Protein AF-X1FAG0-F1 (afdb_monomer)

Nearest PDB structures (foldseek):
  6r2g-assembly1_A  TM=3.791E-01  e=6.106E-02  Human immunodeficiency virus 1
  5vlr-assembly2_B  TM=2.178E-01  e=2.445E-01  Homo sapiens
  7sqc-assembly1_1H  TM=3.474E-01  e=3.080E+00  Chlamydomonas reinhardtii
  5j0l-assembly1_B  TM=4.386E-01  e=9.687E+00  synthetic construct

pLDDT: mean 75.52, std 16.72, range [35.12, 92.88]

Structure (mmCIF, N/CA/C/O backbone):
data_AF-X1FAG0-F1
#
_entry.id   AF-X1FAG0-F1
#
loop_
_atom_site.group_PDB
_atom_site.id
_atom_site.type_symbol
_atom_site.label_atom_id
_atom_site.label_alt_id
_atom_site.label_comp_id
_atom_site.label_asym_id
_atom_site.label_entity_id
_atom_site.label_seq_id
_atom_site.pdbx_PDB_ins_code
_atom_site.Cartn_x
_atom_site.Cartn_y
_atom_site.Cartn_z
_atom_site.occupancy
_atom_site.B_iso_or_equiv
_atom_site.auth_seq_id
_atom_site.auth_comp_id
_atom_site.auth_asym_id
_atom_site.auth_atom_id
_atom_site.pdbx_PDB_model_num
ATOM 1 N N . TYR A 1 1 ? -1.999 5.484 -50.397 1.00 46.47 1 TYR A N 1
ATOM 2 C CA . TYR A 1 1 ? -1.034 5.948 -49.378 1.00 46.47 1 TYR A CA 1
ATOM 3 C C . TYR A 1 1 ? -0.125 4.824 -48.895 1.00 46.47 1 TYR A C 1
ATOM 5 O O . TYR A 1 1 ? 1.061 4.913 -49.169 1.00 46.47 1 TYR A O 1
ATOM 13 N N . LEU A 1 2 ? -0.633 3.741 -48.290 1.00 44.16 2 LEU A N 1
ATOM 14 C CA . LEU A 1 2 ? 0.199 2.579 -47.906 1.00 44.16 2 LEU A CA 1
ATOM 15 C C . LEU A 1 2 ? 0.886 1.889 -49.103 1.00 44.16 2 LEU A C 1
ATOM 17 O O . LEU A 1 2 ? 2.062 1.558 -49.031 1.00 44.16 2 LEU A O 1
ATOM 21 N N . SER A 1 3 ? 0.195 1.792 -50.243 1.00 59.06 3 SER A N 1
ATOM 22 C CA . SER A 1 3 ? 0.740 1.230 -51.491 1.00 59.06 3 SER A CA 1
ATOM 23 C C . SER A 1 3 ? 1.906 2.027 -52.089 1.00 59.06 3 SER A C 1
ATOM 2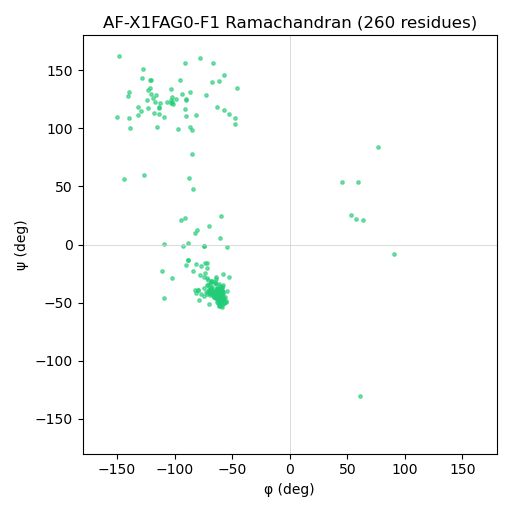5 O O . SER A 1 3 ? 2.740 1.465 -52.793 1.00 59.06 3 SER A O 1
ATOM 27 N N . GLU A 1 4 ? 1.956 3.337 -51.835 1.00 60.62 4 GLU A N 1
ATOM 28 C CA . GLU A 1 4 ? 3.000 4.224 -52.360 1.00 60.62 4 GLU A CA 1
ATOM 29 C C . GLU A 1 4 ? 4.277 4.091 -51.524 1.00 60.62 4 GLU A C 1
ATOM 31 O O . GLU A 1 4 ? 5.374 4.030 -52.072 1.00 60.62 4 GLU A O 1
ATOM 36 N N . LEU A 1 5 ? 4.119 3.962 -50.201 1.00 59.16 5 LEU A N 1
ATOM 37 C CA . LEU A 1 5 ? 5.202 3.681 -49.257 1.00 59.16 5 LEU A CA 1
ATOM 38 C C . LEU A 1 5 ? 5.810 2.295 -49.493 1.00 59.16 5 LEU A C 1
ATOM 40 O O . LEU A 1 5 ? 7.028 2.183 -49.593 1.00 59.16 5 LEU A O 1
ATOM 44 N N . ASP A 1 6 ? 4.985 1.265 -49.692 1.00 59.59 6 ASP A N 1
ATOM 45 C CA . ASP A 1 6 ? 5.475 -0.077 -50.036 1.00 59.59 6 ASP A CA 1
ATOM 46 C C . ASP A 1 6 ? 6.224 -0.090 -51.372 1.00 59.59 6 ASP A C 1
ATOM 48 O O . ASP A 1 6 ? 7.260 -0.745 -51.514 1.00 59.59 6 ASP A O 1
ATOM 52 N N . ARG A 1 7 ? 5.749 0.681 -52.356 1.00 66.00 7 ARG A N 1
ATOM 53 C CA . ARG A 1 7 ? 6.432 0.839 -53.642 1.00 66.00 7 ARG A CA 1
ATOM 54 C C . ARG A 1 7 ? 7.769 1.567 -53.488 1.00 66.00 7 ARG A C 1
ATOM 56 O O . ARG A 1 7 ? 8.742 1.160 -54.118 1.00 66.00 7 ARG A O 1
ATOM 63 N N . GLN A 1 8 ? 7.844 2.598 -52.648 1.00 66.19 8 GLN A N 1
ATOM 64 C CA . GLN A 1 8 ? 9.094 3.309 -52.364 1.00 66.19 8 GLN A CA 1
ATOM 65 C C . GLN A 1 8 ? 10.102 2.424 -51.624 1.00 66.19 8 GLN A C 1
ATOM 67 O O . GLN A 1 8 ? 11.266 2.379 -52.017 1.00 66.19 8 GLN A O 1
ATOM 72 N N . ILE A 1 9 ? 9.658 1.651 -50.630 1.00 66.19 9 ILE A N 1
ATOM 73 C CA . ILE A 1 9 ? 10.501 0.692 -49.901 1.00 66.19 9 ILE A CA 1
ATOM 74 C C . ILE A 1 9 ? 11.021 -0.396 -50.848 1.00 66.19 9 ILE A C 1
ATOM 76 O O . ILE A 1 9 ? 12.201 -0.749 -50.804 1.00 66.19 9 ILE A O 1
ATOM 80 N N . LYS A 1 10 ? 10.171 -0.898 -51.753 1.00 72.75 10 LYS A N 1
ATOM 81 C CA . LYS A 1 10 ? 10.564 -1.905 -52.745 1.00 72.75 10 LYS A CA 1
ATOM 82 C C . LYS A 1 10 ? 11.597 -1.364 -53.738 1.00 72.75 10 LYS A C 1
ATOM 84 O O . LYS A 1 10 ? 12.605 -2.027 -53.961 1.00 72.75 10 LYS A O 1
ATOM 89 N N . LEU A 1 11 ? 11.398 -0.150 -54.256 1.00 70.06 11 LEU A N 1
ATOM 90 C CA . LEU A 1 11 ? 12.354 0.518 -55.149 1.00 70.06 11 LEU A CA 1
ATOM 91 C C . LEU A 1 11 ? 13.693 0.799 -54.456 1.00 70.06 11 LEU A C 1
ATOM 93 O O . LEU A 1 11 ? 14.750 0.637 -55.060 1.00 70.06 11 LEU A O 1
ATOM 97 N N . MET A 1 12 ? 13.665 1.177 -53.177 1.00 65.62 12 MET A N 1
ATOM 98 C CA . MET A 1 12 ? 14.876 1.412 -52.391 1.00 65.62 12 MET A CA 1
ATOM 99 C C . MET A 1 12 ? 15.660 0.111 -52.177 1.00 65.62 12 MET A C 1
ATOM 101 O O . MET A 1 12 ? 16.877 0.085 -52.351 1.00 65.62 12 MET A O 1
ATOM 105 N N . LYS A 1 13 ? 14.960 -0.993 -51.885 1.00 68.94 13 LYS A N 1
ATOM 106 C CA . LYS A 1 13 ? 15.556 -2.328 -51.750 1.00 68.94 13 LYS A CA 1
ATOM 107 C C . LYS A 1 13 ? 16.147 -2.834 -53.070 1.00 68.94 13 LYS A C 1
ATOM 109 O O . LYS A 1 1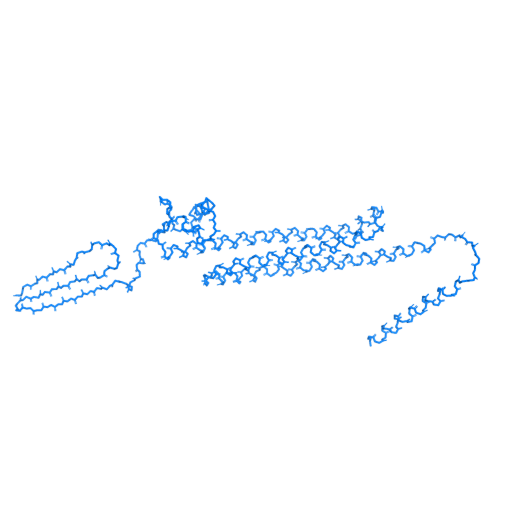3 ? 17.255 -3.362 -53.068 1.00 68.94 13 LYS A O 1
ATOM 114 N N . GLU A 1 14 ? 15.438 -2.659 -54.184 1.00 62.66 14 GLU A N 1
ATOM 115 C CA . GLU A 1 14 ? 15.918 -3.045 -55.519 1.00 62.66 14 GLU A CA 1
ATOM 116 C C . GLU A 1 14 ? 17.155 -2.232 -55.934 1.00 62.66 14 GLU A C 1
ATOM 118 O O . GLU A 1 14 ? 18.117 -2.823 -56.420 1.00 62.66 14 GLU A O 1
ATOM 123 N N . ASN A 1 15 ? 17.199 -0.928 -55.634 1.00 63.78 15 ASN A N 1
ATOM 124 C CA . ASN A 1 15 ? 18.376 -0.087 -55.886 1.00 63.78 15 ASN A CA 1
ATOM 125 C C . ASN A 1 15 ? 19.612 -0.523 -55.081 1.00 63.78 15 ASN A C 1
ATOM 127 O O . ASN A 1 15 ? 20.718 -0.550 -55.621 1.00 63.78 15 ASN A O 1
ATOM 131 N N . ILE A 1 16 ? 19.438 -0.896 -53.809 1.00 61.62 16 ILE A N 1
ATOM 132 C CA . ILE A 1 16 ? 20.536 -1.393 -52.961 1.00 61.62 16 ILE A CA 1
ATOM 133 C C . ILE A 1 16 ? 21.085 -2.714 -53.515 1.00 61.62 16 ILE A C 1
ATOM 135 O O . ILE A 1 16 ? 22.299 -2.894 -53.600 1.00 61.62 16 ILE A O 1
ATOM 139 N N . ILE A 1 17 ? 20.201 -3.619 -53.947 1.00 67.25 17 ILE A N 1
ATOM 140 C CA . ILE A 1 17 ? 20.600 -4.904 -54.535 1.00 67.25 17 ILE A CA 1
ATOM 141 C C . ILE A 1 17 ? 21.333 -4.680 -55.864 1.00 67.25 17 ILE A C 1
ATOM 143 O O . ILE A 1 17 ? 22.410 -5.239 -56.054 1.00 67.25 17 ILE A O 1
ATOM 147 N N . SER A 1 18 ? 20.831 -3.808 -56.748 1.00 58.94 18 SER A N 1
ATOM 148 C CA . SER A 1 18 ? 21.500 -3.519 -58.024 1.00 58.94 18 SER A CA 1
ATOM 149 C C . SER A 1 18 ? 22.871 -2.859 -57.850 1.00 58.94 18 SER A C 1
ATOM 151 O O . SER A 1 18 ? 23.787 -3.144 -58.618 1.00 58.94 18 SER A O 1
ATOM 153 N N . GLN A 1 19 ? 23.040 -2.023 -56.820 1.00 55.16 19 GLN A N 1
ATOM 154 C CA . GLN A 1 19 ? 24.326 -1.395 -56.500 1.00 55.16 19 GLN A CA 1
ATOM 155 C C . GLN A 1 19 ? 25.334 -2.373 -55.877 1.00 55.16 19 GLN A C 1
ATOM 157 O O . GLN A 1 19 ? 26.541 -2.163 -55.996 1.00 55.16 19 GLN A O 1
ATOM 162 N N . HIS A 1 20 ? 24.869 -3.450 -55.237 1.00 51.38 20 HIS A N 1
ATOM 163 C CA . HIS A 1 20 ? 25.735 -4.526 -54.754 1.00 51.38 20 HIS A CA 1
ATOM 164 C C . HIS A 1 20 ? 26.096 -5.539 -55.844 1.00 51.38 20 HIS A C 1
ATOM 166 O O . HIS A 1 20 ? 27.255 -5.932 -55.920 1.00 51.38 20 HIS A O 1
ATOM 172 N N . SER A 1 21 ? 25.173 -5.900 -56.737 1.00 50.03 21 SER A N 1
ATOM 173 C CA . SER A 1 21 ? 25.445 -6.866 -57.815 1.00 50.03 21 SER A CA 1
ATOM 174 C C . SER A 1 21 ? 26.351 -6.330 -58.933 1.00 50.03 21 SER A C 1
ATOM 176 O O . SER A 1 21 ? 26.888 -7.112 -59.707 1.00 50.03 21 SER A O 1
ATOM 178 N N . GLN A 1 22 ? 26.552 -5.011 -59.031 1.00 46.59 22 GLN A N 1
ATOM 179 C CA . GLN A 1 22 ? 27.496 -4.400 -59.981 1.00 46.59 22 GLN A CA 1
ATOM 180 C C . GLN A 1 22 ? 28.934 -4.269 -59.438 1.00 46.59 22 GLN A C 1
ATOM 182 O O . GLN A 1 22 ? 29.798 -3.742 -60.136 1.00 46.59 22 GLN A O 1
ATOM 187 N N . ARG A 1 23 ? 29.218 -4.732 -58.209 1.00 45.34 23 ARG A N 1
ATOM 188 C CA . ARG A 1 23 ? 30.549 -4.624 -57.578 1.00 45.34 23 ARG A CA 1
ATOM 189 C C . ARG A 1 23 ? 31.476 -5.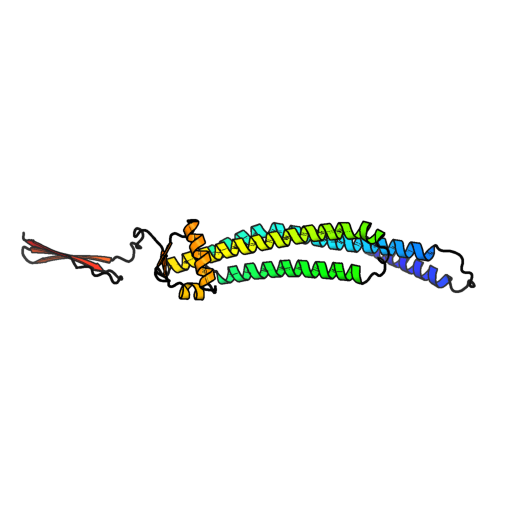828 -57.780 1.00 45.34 23 ARG A C 1
ATOM 191 O O . ARG A 1 23 ? 32.625 -5.744 -57.362 1.00 45.34 23 ARG A O 1
ATOM 198 N N . ASP A 1 24 ? 31.045 -6.882 -58.469 1.00 41.97 24 ASP A N 1
ATOM 199 C CA . ASP A 1 24 ? 31.832 -8.12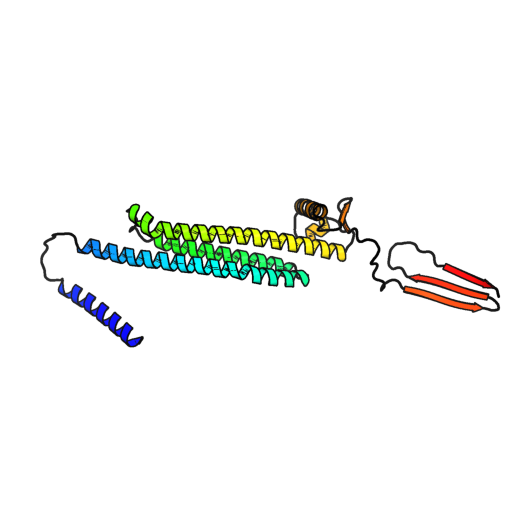1 -58.622 1.00 41.97 24 ASP A CA 1
ATOM 200 C C . ASP A 1 24 ? 32.930 -8.067 -59.708 1.00 41.97 24 ASP A C 1
ATOM 202 O O . ASP A 1 24 ? 33.508 -9.092 -60.068 1.00 41.97 24 ASP A O 1
ATOM 206 N N . SER A 1 25 ? 33.269 -6.888 -60.241 1.00 45.25 25 SER A N 1
ATOM 207 C CA . SER A 1 25 ? 34.300 -6.769 -61.281 1.00 45.25 25 SER A CA 1
ATOM 208 C C . SER A 1 25 ? 35.150 -5.499 -61.184 1.00 45.25 25 SER A C 1
ATOM 210 O O . SER A 1 25 ? 35.224 -4.745 -62.153 1.00 45.25 25 SER A O 1
ATOM 212 N N . ILE A 1 26 ? 35.804 -5.245 -60.042 1.00 41.00 26 ILE A N 1
ATOM 213 C CA . ILE A 1 26 ? 36.927 -4.288 -59.959 1.00 41.00 26 ILE A CA 1
ATOM 214 C C . ILE A 1 26 ? 38.026 -4.865 -59.036 1.00 41.00 26 ILE A C 1
ATOM 216 O O . ILE A 1 26 ? 37.690 -5.328 -57.946 1.00 41.00 26 ILE A O 1
ATOM 220 N N . PRO A 1 27 ? 39.314 -4.876 -59.450 1.00 36.78 27 PRO A N 1
ATOM 221 C CA . PRO A 1 27 ? 40.409 -5.482 -58.690 1.00 36.78 27 PRO A CA 1
ATOM 222 C C . PRO A 1 27 ? 40.702 -4.753 -57.374 1.00 36.78 27 PRO A C 1
ATOM 224 O O . PRO A 1 27 ? 40.447 -3.558 -57.237 1.00 36.78 27 PRO A O 1
ATOM 227 N N . GLU A 1 28 ? 41.300 -5.489 -56.438 1.00 43.75 28 GLU A N 1
ATOM 228 C CA . GLU A 1 28 ? 41.858 -5.009 -55.173 1.00 43.75 28 GLU A CA 1
ATOM 229 C C . GLU A 1 28 ? 42.743 -3.761 -55.343 1.00 43.75 28 GLU A C 1
ATOM 231 O O . GLU A 1 28 ? 43.916 -3.856 -55.694 1.00 43.75 28 GLU A O 1
ATOM 236 N N . THR A 1 29 ? 42.212 -2.595 -54.983 1.00 35.12 29 THR A N 1
ATOM 237 C CA . THR A 1 29 ? 43.003 -1.505 -54.397 1.00 35.12 29 THR A CA 1
ATOM 238 C C . THR A 1 29 ? 42.210 -0.878 -53.258 1.00 35.12 29 THR A C 1
ATOM 240 O O . THR A 1 29 ? 41.287 -0.088 -53.460 1.00 35.12 29 THR A O 1
ATOM 243 N N . LEU A 1 30 ? 42.579 -1.284 -52.043 1.00 47.16 30 LEU A N 1
ATOM 244 C CA . LEU A 1 30 ? 42.372 -0.544 -50.806 1.00 47.16 30 LEU A CA 1
ATOM 245 C C . LEU A 1 30 ? 42.941 0.869 -50.959 1.00 47.16 30 LEU A C 1
ATOM 247 O O . LEU A 1 30 ? 44.155 1.020 -50.974 1.00 47.16 30 LEU A O 1
ATOM 251 N N . GLU A 1 31 ? 42.081 1.884 -50.978 1.00 35.53 31 GLU A N 1
ATOM 252 C CA . GLU A 1 31 ? 42.424 3.226 -50.504 1.00 35.53 31 GLU A CA 1
ATOM 253 C C . GLU A 1 31 ? 41.167 3.929 -49.946 1.00 35.53 31 GLU A C 1
ATOM 255 O O . GLU A 1 31 ? 40.246 4.313 -50.660 1.00 35.53 31 GLU A O 1
ATOM 260 N N . ASN A 1 32 ? 41.179 4.088 -48.618 1.00 35.66 32 ASN A N 1
ATOM 261 C CA . ASN A 1 32 ? 40.664 5.233 -47.857 1.00 35.66 32 ASN A CA 1
ATOM 262 C C . ASN A 1 32 ? 39.136 5.405 -47.646 1.00 35.66 32 ASN A C 1
ATOM 264 O O . ASN A 1 32 ? 38.460 6.241 -48.235 1.00 35.66 32 ASN A O 1
ATOM 268 N N . GLY A 1 33 ? 38.624 4.715 -46.617 1.00 38.19 33 GLY A N 1
ATOM 269 C CA . GLY A 1 33 ? 38.209 5.408 -45.380 1.00 38.19 33 GLY A CA 1
ATOM 270 C C . GLY A 1 33 ? 36.772 5.922 -45.211 1.00 38.19 33 GLY A C 1
ATOM 271 O O . GLY A 1 33 ? 36.432 6.312 -44.100 1.00 38.19 33 GLY A O 1
ATOM 272 N N . ILE A 1 34 ? 35.905 5.913 -46.228 1.00 37.62 34 ILE A N 1
ATOM 273 C CA . ILE A 1 34 ? 34.594 6.603 -46.113 1.00 37.62 34 ILE A CA 1
ATOM 274 C C . ILE A 1 34 ? 33.417 5.644 -45.844 1.00 37.62 34 ILE A C 1
ATOM 276 O O . ILE A 1 34 ? 32.456 6.002 -45.165 1.00 37.62 34 ILE A O 1
ATOM 280 N N . ILE A 1 35 ? 33.493 4.390 -46.296 1.00 39.50 35 ILE A N 1
ATOM 281 C CA . ILE A 1 35 ? 32.348 3.458 -46.231 1.00 39.50 35 ILE A CA 1
ATOM 282 C C . ILE A 1 35 ? 32.093 2.941 -44.797 1.00 39.50 35 ILE A C 1
ATOM 284 O O . ILE A 1 35 ? 30.948 2.681 -44.437 1.00 39.50 35 ILE A O 1
ATOM 288 N N . PHE A 1 36 ? 33.128 2.877 -43.948 1.00 36.81 36 PHE A N 1
ATOM 289 C CA . PHE A 1 36 ? 33.007 2.462 -42.540 1.00 36.81 36 PHE A CA 1
ATOM 290 C C . PHE A 1 36 ? 32.441 3.558 -41.613 1.00 36.81 36 PHE A C 1
ATOM 292 O O . PHE A 1 36 ? 31.820 3.240 -40.603 1.00 36.81 36 PHE A O 1
ATOM 299 N N . GLY A 1 37 ? 32.616 4.843 -41.949 1.00 41.28 37 GLY A N 1
ATOM 300 C CA . GLY A 1 37 ? 32.127 5.963 -41.129 1.00 41.28 37 GLY A CA 1
ATOM 301 C C . GLY A 1 37 ? 30.619 6.198 -41.259 1.00 41.28 37 GLY A C 1
ATOM 302 O O . GLY A 1 37 ? 29.926 6.363 -40.260 1.00 41.28 37 GLY A O 1
ATOM 303 N N . VAL A 1 38 ? 30.092 6.128 -42.486 1.00 45.16 38 VAL A N 1
ATOM 304 C CA . VAL A 1 38 ? 28.674 6.414 -42.782 1.00 45.16 38 VAL A CA 1
ATOM 305 C C . VAL A 1 38 ? 27.736 5.320 -42.252 1.00 45.16 38 VAL A C 1
ATOM 307 O O . VAL A 1 38 ? 26.637 5.617 -41.788 1.00 45.16 38 VAL A O 1
ATOM 310 N N . GLN A 1 39 ? 28.164 4.051 -42.272 1.00 52.25 39 GLN A N 1
ATOM 311 C CA . GLN A 1 39 ? 27.373 2.948 -41.707 1.00 52.25 39 GLN A CA 1
ATOM 312 C C . GLN A 1 39 ? 27.275 3.025 -40.178 1.00 52.25 39 GLN A C 1
ATOM 314 O O . GLN A 1 39 ? 26.202 2.777 -39.631 1.00 52.25 39 GLN A O 1
ATOM 319 N N . ASN A 1 40 ? 28.355 3.425 -39.501 1.00 59.28 40 ASN A N 1
ATOM 320 C CA . ASN A 1 40 ? 28.358 3.608 -38.050 1.00 59.28 40 ASN A CA 1
ATOM 321 C C . ASN A 1 40 ? 27.530 4.825 -37.619 1.00 59.28 40 ASN A C 1
ATOM 323 O O . ASN A 1 40 ? 26.814 4.741 -36.6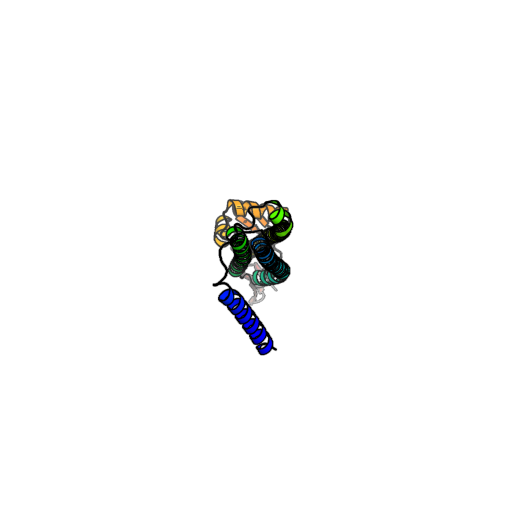27 1.00 59.28 40 ASN A O 1
ATOM 327 N N . GLU A 1 41 ? 27.567 5.929 -38.370 1.00 62.25 41 GLU A N 1
ATOM 328 C CA . GLU A 1 41 ? 26.765 7.121 -38.066 1.00 62.25 41 GLU A CA 1
ATOM 329 C C . GLU A 1 41 ? 25.261 6.870 -38.250 1.00 62.25 41 GLU A C 1
ATOM 331 O O . GLU A 1 41 ? 24.458 7.233 -37.392 1.00 62.25 41 GLU A O 1
ATOM 336 N N . PHE A 1 42 ? 24.864 6.183 -39.325 1.00 63.72 42 PHE A N 1
ATOM 337 C CA . PHE A 1 42 ? 23.463 5.816 -39.542 1.00 63.72 42 PHE A CA 1
ATOM 338 C C . PHE A 1 42 ? 22.960 4.802 -38.503 1.00 63.72 42 PHE A C 1
ATOM 340 O O . PHE A 1 42 ? 21.870 4.969 -37.956 1.00 63.72 42 PHE A O 1
ATOM 347 N N . ALA A 1 43 ? 23.762 3.783 -38.175 1.00 64.31 43 ALA A N 1
ATOM 348 C CA . ALA A 1 43 ? 23.444 2.843 -37.099 1.00 64.31 43 ALA A CA 1
ATOM 349 C C . ALA A 1 43 ? 23.306 3.560 -35.745 1.00 64.31 43 ALA A C 1
ATOM 351 O O . ALA A 1 43 ? 22.366 3.291 -34.999 1.00 64.31 43 ALA A O 1
ATOM 352 N N . PHE A 1 44 ? 24.178 4.533 -35.468 1.00 67.88 44 PHE A N 1
ATOM 353 C CA . PHE A 1 44 ? 24.123 5.358 -34.266 1.00 67.88 44 PHE A CA 1
ATOM 354 C C . PHE A 1 44 ? 22.859 6.226 -34.197 1.00 67.88 44 PHE A C 1
ATOM 356 O O . PHE A 1 44 ? 22.221 6.302 -33.149 1.00 67.88 44 PHE A O 1
ATOM 363 N N . GLN A 1 45 ? 22.448 6.847 -35.305 1.00 70.12 45 GLN A N 1
ATOM 364 C CA . GLN A 1 45 ? 21.209 7.631 -35.361 1.00 70.12 45 GLN A CA 1
ATOM 365 C C . GLN A 1 45 ? 19.965 6.758 -35.151 1.00 70.12 45 GLN A C 1
ATOM 367 O O . GLN A 1 45 ? 19.051 7.155 -34.427 1.00 70.12 45 GLN A O 1
ATOM 372 N N . LEU A 1 46 ? 19.936 5.557 -35.736 1.00 72.00 46 LEU A N 1
ATOM 373 C CA . LEU A 1 46 ? 18.848 4.594 -35.536 1.00 72.00 46 LEU A CA 1
ATOM 374 C C . LEU A 1 46 ? 18.758 4.129 -34.080 1.00 72.00 46 LEU A C 1
ATOM 376 O O . LEU A 1 46 ? 17.672 4.094 -33.503 1.00 72.00 46 LEU A O 1
ATOM 380 N N . LEU A 1 47 ? 19.900 3.816 -33.476 1.00 71.69 47 LEU A N 1
ATOM 381 C CA . LEU A 1 47 ? 20.012 3.458 -32.069 1.00 71.69 47 LEU A CA 1
ATOM 382 C C . LEU A 1 47 ? 19.549 4.589 -31.149 1.00 71.69 47 LEU A C 1
ATOM 384 O O . LEU A 1 47 ? 18.764 4.363 -30.228 1.00 71.69 47 LEU A O 1
ATOM 388 N N . GLN A 1 48 ? 20.028 5.810 -31.395 1.00 74.44 48 GLN A N 1
ATOM 389 C CA . GLN A 1 48 ? 19.641 6.989 -30.631 1.00 74.44 48 GLN A CA 1
ATOM 390 C C . GLN A 1 48 ? 18.127 7.205 -30.711 1.00 74.44 48 GLN A C 1
ATOM 392 O O . GLN A 1 48 ? 17.497 7.424 -29.678 1.00 74.44 48 GLN A O 1
ATOM 397 N N . GLY A 1 49 ? 17.544 7.093 -31.910 1.00 76.62 49 GLY A N 1
ATOM 398 C CA . GLY A 1 49 ? 16.099 7.158 -32.113 1.00 76.62 49 GLY A CA 1
ATOM 399 C C . GLY A 1 49 ? 15.363 6.085 -31.314 1.00 76.62 49 GLY A C 1
ATOM 400 O O . GLY A 1 49 ? 14.443 6.398 -30.568 1.00 76.62 49 GLY A O 1
ATOM 401 N N . HIS A 1 50 ? 15.829 4.838 -31.367 1.00 79.25 50 HIS A N 1
ATOM 402 C CA . HIS A 1 50 ? 15.197 3.732 -30.652 1.00 79.25 50 HIS A CA 1
ATOM 403 C C . HIS A 1 50 ? 15.269 3.886 -29.123 1.00 79.25 50 HIS A C 1
ATOM 405 O O . HIS A 1 50 ? 14.263 3.693 -28.439 1.00 79.25 50 HIS A O 1
ATOM 411 N N . ILE A 1 51 ? 16.423 4.283 -28.573 1.00 78.06 51 ILE A N 1
ATOM 412 C CA . ILE A 1 51 ? 16.586 4.567 -27.137 1.00 78.06 51 ILE A CA 1
ATOM 413 C C . ILE A 1 51 ? 15.692 5.738 -26.720 1.00 78.06 51 ILE A C 1
ATOM 415 O O . ILE A 1 51 ? 15.028 5.676 -25.684 1.00 78.06 51 ILE A O 1
ATOM 419 N N . GLN A 1 52 ? 15.662 6.803 -27.521 1.00 82.81 52 GLN A N 1
ATOM 420 C CA . GLN A 1 52 ? 14.838 7.975 -27.260 1.00 82.81 52 GLN A CA 1
ATOM 421 C C . GLN A 1 52 ? 13.346 7.628 -27.279 1.00 82.81 52 GLN A C 1
ATOM 423 O O . GLN A 1 52 ? 12.624 8.056 -26.376 1.00 82.81 52 GLN A O 1
ATOM 428 N N . ASP A 1 53 ? 12.888 6.845 -28.252 1.00 85.38 53 ASP A N 1
ATOM 429 C CA . ASP A 1 53 ? 11.492 6.427 -28.381 1.00 85.38 53 ASP A CA 1
ATOM 430 C C . ASP A 1 53 ? 11.076 5.532 -27.215 1.00 85.38 53 ASP A C 1
ATOM 432 O O . ASP A 1 53 ? 10.040 5.767 -26.588 1.00 85.38 53 ASP A O 1
ATOM 436 N N . LEU A 1 54 ? 11.918 4.559 -26.859 1.00 84.50 54 LEU A N 1
ATOM 437 C CA . LEU A 1 54 ? 11.687 3.670 -25.727 1.00 84.50 54 LEU A CA 1
ATOM 438 C C . LEU A 1 54 ? 11.583 4.453 -24.411 1.00 84.50 54 LEU A C 1
ATOM 440 O O . LEU A 1 54 ? 10.645 4.261 -23.637 1.00 84.50 54 LEU A O 1
ATOM 444 N N . ILE A 1 55 ? 12.525 5.363 -24.160 1.00 82.62 55 ILE A N 1
ATOM 445 C CA . ILE A 1 55 ? 12.546 6.159 -22.929 1.00 82.62 55 ILE A CA 1
ATOM 446 C C . ILE A 1 55 ? 11.376 7.141 -22.898 1.00 82.62 55 ILE A C 1
ATOM 448 O O . ILE A 1 55 ? 10.747 7.305 -21.853 1.00 82.62 55 ILE A O 1
ATOM 452 N N . SER A 1 56 ? 11.028 7.750 -24.031 1.00 85.81 56 SER A N 1
ATOM 453 C CA . SER A 1 56 ? 9.846 8.611 -24.143 1.00 85.81 56 SER A CA 1
ATOM 454 C C . SER A 1 56 ? 8.566 7.832 -23.843 1.00 85.81 56 SER A C 1
ATOM 456 O O . SER A 1 56 ? 7.755 8.267 -23.024 1.00 85.81 56 SER A O 1
ATOM 458 N N . HIS A 1 57 ? 8.426 6.633 -24.414 1.00 87.56 57 HIS A N 1
ATOM 459 C CA . HIS A 1 57 ? 7.309 5.738 -24.133 1.00 87.56 57 HIS A CA 1
ATOM 460 C C . HIS A 1 57 ? 7.249 5.343 -22.652 1.00 87.56 57 HIS A C 1
ATOM 462 O O . HIS A 1 57 ? 6.178 5.390 -22.041 1.00 87.56 57 HIS A O 1
ATOM 468 N N . GLY A 1 58 ? 8.400 5.014 -22.061 1.00 82.94 58 GLY A N 1
ATOM 469 C CA . GLY A 1 58 ? 8.540 4.726 -20.639 1.00 82.94 58 GLY A CA 1
ATOM 470 C C . GLY A 1 58 ? 8.065 5.893 -19.773 1.00 82.94 58 GLY A C 1
ATOM 471 O O . GLY A 1 58 ? 7.224 5.710 -18.894 1.00 82.94 58 GLY A O 1
ATOM 472 N N . ILE A 1 59 ? 8.533 7.112 -20.052 1.00 84.56 59 ILE A N 1
ATOM 473 C CA . ILE A 1 59 ? 8.149 8.331 -19.322 1.00 84.56 59 ILE A CA 1
ATOM 474 C C . ILE A 1 59 ? 6.644 8.605 -19.444 1.00 84.56 59 ILE A C 1
ATOM 476 O O . ILE A 1 59 ? 5.991 8.942 -18.454 1.00 84.56 59 ILE A O 1
ATOM 480 N N . ASP A 1 60 ? 6.052 8.429 -20.622 1.00 87.06 60 ASP A N 1
ATOM 481 C CA . ASP A 1 60 ? 4.609 8.614 -20.796 1.00 87.06 60 ASP A CA 1
ATOM 482 C C . ASP A 1 60 ? 3.786 7.498 -20.136 1.00 87.06 60 ASP A C 1
ATOM 484 O O . ASP A 1 60 ? 2.662 7.729 -19.680 1.00 87.06 60 ASP A O 1
ATOM 488 N N . GLY A 1 61 ? 4.334 6.286 -20.027 1.00 85.75 61 GLY A N 1
ATOM 489 C CA . GLY A 1 61 ? 3.791 5.231 -19.172 1.00 85.75 61 GLY A CA 1
ATOM 490 C C . GLY A 1 61 ? 3.811 5.628 -17.693 1.00 85.75 61 GLY A C 1
ATOM 491 O O . GLY A 1 61 ? 2.783 5.530 -17.020 1.00 85.75 61 GLY A O 1
ATOM 492 N N . VAL A 1 62 ? 4.930 6.180 -17.207 1.00 87.12 62 VAL A N 1
ATOM 493 C CA . VAL A 1 62 ? 5.063 6.704 -15.835 1.00 87.12 62 VAL A CA 1
ATOM 494 C C . VAL A 1 62 ? 4.024 7.789 -15.551 1.00 87.12 62 VAL A C 1
ATOM 496 O O . VAL A 1 62 ? 3.370 7.735 -14.510 1.00 87.12 62 VAL A O 1
ATOM 499 N N . LYS A 1 63 ? 3.821 8.751 -16.461 1.00 87.06 63 LYS A N 1
ATOM 500 C CA . LYS A 1 63 ? 2.794 9.799 -16.304 1.00 87.06 63 LYS A CA 1
ATOM 501 C C . LYS A 1 63 ? 1.393 9.203 -16.175 1.00 87.06 63 LYS A C 1
ATOM 503 O O . LYS A 1 63 ? 0.693 9.503 -15.214 1.00 87.06 63 LYS A O 1
ATOM 508 N N . ARG A 1 64 ? 1.024 8.280 -17.068 1.00 88.12 64 ARG A N 1
ATOM 509 C CA . ARG A 1 64 ? -0.283 7.600 -17.028 1.00 88.12 64 ARG A CA 1
ATOM 510 C C . ARG A 1 64 ? -0.502 6.830 -15.725 1.00 88.12 64 ARG A C 1
ATOM 512 O O . ARG A 1 64 ? -1.586 6.888 -15.148 1.00 88.12 64 ARG A O 1
ATOM 519 N N . LEU A 1 65 ? 0.516 6.124 -15.235 1.00 89.25 65 LEU A N 1
ATOM 520 C CA . LEU A 1 65 ? 0.463 5.456 -13.931 1.00 89.25 65 LEU A CA 1
ATOM 521 C C . LEU A 1 65 ? 0.327 6.473 -12.791 1.00 89.25 65 LEU A C 1
ATOM 523 O O . LEU A 1 65 ? -0.458 6.264 -11.866 1.00 89.25 65 LEU A O 1
ATOM 527 N N . ASN A 1 66 ? 1.039 7.597 -12.889 1.00 85.81 66 ASN A N 1
ATOM 528 C CA . ASN A 1 66 ? 0.992 8.666 -11.904 1.00 85.81 66 ASN A CA 1
ATOM 529 C C . ASN A 1 66 ? -0.390 9.317 -11.784 1.00 85.81 66 ASN A C 1
ATOM 531 O O . ASN A 1 66 ? -0.811 9.591 -10.655 1.00 85.81 66 ASN A O 1
ATOM 535 N N . ASP A 1 67 ? -1.072 9.541 -12.903 1.00 86.31 67 ASP A N 1
ATOM 536 C CA . ASP A 1 67 ? -2.417 10.128 -12.953 1.00 86.31 67 ASP A CA 1
ATOM 537 C C . ASP A 1 67 ? -3.478 9.145 -12.432 1.00 86.31 67 ASP A C 1
ATOM 539 O O . ASP A 1 67 ? -4.469 9.527 -11.809 1.00 86.31 67 ASP A O 1
ATOM 543 N N . ASN A 1 68 ? -3.239 7.843 -12.603 1.00 88.94 68 ASN A N 1
ATOM 544 C CA . ASN A 1 68 ? -4.157 6.803 -12.149 1.00 88.94 68 ASN A CA 1
ATOM 545 C C . ASN A 1 68 ? -4.174 6.596 -10.626 1.00 88.94 68 ASN A C 1
ATOM 547 O O . ASN A 1 68 ? -5.126 5.992 -10.122 1.00 88.94 68 ASN A O 1
ATOM 551 N N . PHE A 1 69 ? -3.188 7.097 -9.869 1.00 87.38 69 PHE A N 1
ATOM 552 C CA . PHE A 1 69 ? -3.171 6.938 -8.407 1.00 87.38 69 PHE A CA 1
ATOM 553 C C . PHE A 1 69 ? -4.403 7.533 -7.723 1.00 87.38 69 PHE A C 1
ATOM 555 O O . PHE A 1 69 ? -4.903 6.936 -6.768 1.00 87.38 69 PHE A O 1
ATOM 562 N N . ASP A 1 70 ? -4.921 8.663 -8.206 1.00 85.38 70 ASP A N 1
ATOM 563 C CA . ASP A 1 70 ? -6.086 9.307 -7.590 1.00 85.38 70 ASP A CA 1
ATOM 564 C C . ASP A 1 70 ? -7.353 8.475 -7.805 1.00 85.38 70 ASP A C 1
ATOM 566 O O . ASP A 1 70 ? -8.100 8.208 -6.861 1.00 85.38 70 ASP A O 1
ATOM 570 N N . ASN A 1 71 ? -7.539 7.954 -9.020 1.00 88.75 71 ASN A N 1
ATOM 571 C CA . ASN A 1 71 ? -8.633 7.039 -9.344 1.00 88.75 71 ASN A CA 1
ATOM 572 C C . ASN A 1 71 ? -8.548 5.748 -8.509 1.00 88.75 71 ASN A C 1
ATOM 574 O O . ASN A 1 71 ? -9.542 5.287 -7.940 1.00 88.75 71 ASN A O 1
ATOM 578 N N . LEU A 1 72 ? -7.346 5.181 -8.378 1.00 88.88 72 LEU A N 1
ATOM 579 C CA . LEU A 1 72 ? -7.112 4.023 -7.518 1.00 88.88 72 LEU A CA 1
ATOM 580 C C . LEU A 1 72 ? -7.439 4.333 -6.057 1.00 88.88 72 LEU A C 1
ATOM 582 O O . LEU A 1 72 ? -8.121 3.535 -5.417 1.00 88.88 72 LEU A O 1
ATOM 586 N N . ASN A 1 73 ? -7.031 5.495 -5.542 1.00 88.50 73 ASN A N 1
ATOM 587 C CA . ASN A 1 73 ? -7.358 5.914 -4.183 1.00 88.50 73 ASN A CA 1
ATOM 588 C C . ASN A 1 73 ? -8.879 5.972 -3.979 1.00 88.50 73 ASN A C 1
ATOM 590 O O . ASN A 1 73 ? -9.388 5.382 -3.029 1.00 88.50 73 ASN A O 1
ATOM 594 N N . SER A 1 74 ? -9.631 6.587 -4.896 1.00 88.25 74 SER A N 1
ATOM 595 C CA . SER A 1 74 ? -11.099 6.636 -4.821 1.00 88.25 74 SER A CA 1
ATOM 596 C C . SER A 1 74 ? -11.741 5.243 -4.830 1.00 88.25 74 SER A C 1
ATOM 598 O O . SER A 1 74 ? -12.655 4.978 -4.044 1.00 88.25 74 SER A O 1
ATOM 600 N N . LYS A 1 75 ? -11.244 4.322 -5.667 1.00 89.62 75 LYS A N 1
ATOM 601 C CA . LYS A 1 75 ? -11.711 2.925 -5.694 1.00 89.62 75 LYS A CA 1
ATOM 602 C C . LYS A 1 75 ? -11.421 2.203 -4.379 1.00 89.62 75 LYS A C 1
ATOM 604 O O . LYS A 1 75 ? -12.316 1.555 -3.838 1.00 89.62 75 LYS A O 1
ATOM 609 N N . LEU A 1 76 ? -10.210 2.334 -3.836 1.00 90.19 76 LEU A N 1
ATOM 610 C CA . LEU A 1 76 ? -9.849 1.730 -2.550 1.00 90.19 76 LEU A CA 1
ATOM 611 C C . LEU A 1 76 ? -10.730 2.275 -1.424 1.00 90.19 76 LEU A C 1
ATOM 613 O O . LEU A 1 76 ? -11.248 1.501 -0.625 1.00 90.19 76 LEU A O 1
ATOM 617 N N . GLU A 1 77 ? -10.978 3.583 -1.391 1.00 89.06 77 GLU A N 1
ATOM 618 C CA . GLU A 1 77 ? -11.852 4.200 -0.392 1.00 89.06 77 GLU A CA 1
ATOM 619 C C . GLU A 1 77 ? -13.279 3.661 -0.430 1.00 89.06 77 GLU A C 1
ATOM 621 O O . GLU A 1 77 ? -13.875 3.410 0.620 1.00 89.06 77 GLU A O 1
ATOM 626 N N . TYR A 1 78 ? -13.820 3.448 -1.626 1.00 90.25 78 TYR A N 1
ATOM 627 C CA . TYR A 1 78 ? -15.137 2.851 -1.802 1.00 90.25 78 TYR A CA 1
ATOM 628 C C . TYR A 1 78 ? -15.200 1.416 -1.258 1.00 90.25 78 TYR A C 1
ATOM 630 O O . TYR A 1 78 ? -16.112 1.072 -0.504 1.00 90.25 78 TYR A O 1
ATOM 638 N N . VAL A 1 79 ? -14.206 0.588 -1.586 1.00 89.56 79 VAL A N 1
ATOM 639 C CA . VAL A 1 79 ? -14.133 -0.815 -1.142 1.00 89.56 79 VAL A CA 1
ATOM 640 C C . VAL A 1 79 ? -13.895 -0.907 0.374 1.00 89.56 79 VAL A C 1
ATOM 642 O O . VAL A 1 79 ? -14.516 -1.736 1.043 1.00 89.56 79 VAL A O 1
ATOM 645 N N . ILE A 1 80 ? -13.079 -0.010 0.946 1.00 89.69 80 ILE A N 1
ATOM 646 C CA . ILE A 1 80 ? -12.879 0.112 2.401 1.00 89.69 80 ILE A CA 1
ATOM 647 C C . ILE A 1 80 ? -14.204 0.443 3.101 1.00 89.69 80 ILE A C 1
ATOM 649 O O . ILE A 1 80 ? -14.540 -0.201 4.093 1.00 89.69 80 ILE A O 1
ATOM 653 N N . LYS A 1 81 ? -14.990 1.396 2.578 1.00 88.69 81 LYS A N 1
ATOM 654 C CA . LYS A 1 81 ? -16.312 1.746 3.137 1.00 88.69 81 LYS A CA 1
ATOM 655 C C . LYS A 1 81 ? -17.294 0.574 3.097 1.00 88.69 81 LYS A C 1
ATOM 657 O O . LYS A 1 81 ? -18.088 0.417 4.019 1.00 88.69 81 LYS A O 1
ATOM 662 N N . LYS A 1 82 ? -17.209 -0.273 2.067 1.00 89.75 82 LYS A N 1
ATOM 663 C CA . LYS A 1 82 ? -17.985 -1.518 1.958 1.00 89.75 82 LYS A CA 1
ATOM 664 C C . LYS A 1 82 ? -17.496 -2.651 2.863 1.00 89.75 82 LYS A C 1
ATOM 666 O O . LYS A 1 82 ? -18.108 -3.712 2.859 1.00 89.75 82 LYS A O 1
ATOM 671 N N . LYS A 1 83 ? -16.424 -2.443 3.639 1.00 87.62 83 LYS A N 1
ATOM 672 C CA . LYS A 1 83 ? -15.830 -3.442 4.544 1.00 87.62 83 LYS A CA 1
ATOM 673 C C . LYS A 1 83 ? -15.267 -4.672 3.810 1.00 87.62 83 LYS A C 1
ATOM 675 O O . LYS A 1 83 ? -15.036 -5.717 4.408 1.00 87.62 83 LYS A O 1
ATOM 680 N N . GLU A 1 84 ? -14.967 -4.550 2.515 1.00 88.44 84 GLU A N 1
ATOM 681 C CA . GLU A 1 84 ? -14.408 -5.630 1.689 1.00 88.44 84 GLU A CA 1
ATOM 682 C C . GLU A 1 84 ? -12.866 -5.664 1.767 1.00 88.44 84 GLU A C 1
ATOM 684 O O . GLU A 1 84 ? -12.154 -5.570 0.765 1.00 88.44 84 GLU A O 1
ATOM 689 N N . PHE A 1 85 ? -12.325 -5.794 2.980 1.00 89.75 85 PHE A N 1
ATOM 690 C CA . PHE A 1 85 ? -10.899 -5.596 3.280 1.00 89.75 85 PHE A CA 1
ATOM 691 C C . PHE A 1 85 ? -9.937 -6.504 2.493 1.00 89.75 85 PHE A C 1
ATOM 693 O O . PHE A 1 85 ? -8.862 -6.064 2.090 1.00 89.75 85 PHE A O 1
ATOM 700 N N . SER A 1 86 ? -10.335 -7.750 2.218 1.00 87.88 86 SER A N 1
ATOM 701 C CA . SER A 1 86 ? -9.566 -8.683 1.377 1.00 87.88 86 SER A CA 1
ATOM 702 C C . SER A 1 86 ? -9.337 -8.132 -0.035 1.00 87.88 86 SER A C 1
ATOM 704 O O . SER A 1 86 ? -8.227 -8.212 -0.564 1.00 87.88 86 SER A O 1
ATOM 706 N N . LYS A 1 87 ? -10.368 -7.525 -0.635 1.00 87.44 87 LYS A N 1
ATOM 707 C CA . LYS A 1 87 ? -10.273 -6.953 -1.982 1.00 87.44 87 LYS A CA 1
ATOM 708 C C . LYS A 1 87 ? -9.374 -5.721 -1.995 1.00 87.44 87 LYS A C 1
ATOM 710 O O . LYS A 1 87 ? -8.641 -5.533 -2.956 1.00 87.44 87 LYS A O 1
ATOM 715 N N . VAL A 1 88 ? -9.373 -4.927 -0.921 1.00 89.00 88 VAL A N 1
ATOM 716 C CA . VAL A 1 88 ? -8.465 -3.775 -0.768 1.00 89.00 88 VAL A CA 1
ATOM 717 C C . VAL A 1 88 ? -7.006 -4.232 -0.806 1.00 89.00 88 VAL A C 1
ATOM 719 O O . VAL A 1 88 ? -6.241 -3.689 -1.598 1.00 89.00 88 VAL A O 1
ATOM 722 N N . LYS A 1 89 ? -6.632 -5.258 -0.021 1.00 89.06 89 LYS A N 1
ATOM 723 C CA . LYS A 1 89 ? -5.261 -5.808 -0.027 1.00 89.06 89 LYS A CA 1
ATOM 724 C C . LYS A 1 89 ? -4.855 -6.275 -1.428 1.00 89.06 89 LYS A C 1
ATOM 726 O O . LYS A 1 89 ? -3.839 -5.825 -1.944 1.00 89.06 89 LYS A O 1
ATOM 731 N N . LYS A 1 90 ? -5.707 -7.079 -2.076 1.00 91.00 90 LYS A N 1
ATOM 732 C CA . LYS A 1 90 ? -5.468 -7.574 -3.443 1.00 91.00 90 LYS A CA 1
ATOM 733 C C . LYS A 1 90 ? -5.310 -6.450 -4.466 1.00 91.00 90 LYS A C 1
ATOM 735 O O . LYS A 1 90 ? -4.465 -6.540 -5.346 1.00 91.00 90 LYS A O 1
ATOM 740 N N . LEU A 1 91 ? -6.113 -5.389 -4.366 1.00 89.94 91 LEU A N 1
ATOM 741 C CA . LEU A 1 91 ? -6.012 -4.242 -5.269 1.00 89.94 91 LEU A CA 1
ATOM 742 C C . LEU A 1 91 ? -4.705 -3.469 -5.063 1.00 89.94 91 LEU A C 1
ATOM 744 O O . LEU A 1 91 ? -4.094 -3.067 -6.048 1.00 89.94 91 LEU A O 1
ATOM 748 N N . ILE A 1 92 ? -4.267 -3.255 -3.819 1.00 90.19 92 ILE A N 1
ATOM 749 C CA . ILE A 1 92 ? -2.978 -2.601 -3.537 1.00 90.19 92 ILE A CA 1
ATOM 750 C C . ILE A 1 92 ? -1.829 -3.435 -4.118 1.00 90.19 92 ILE A C 1
ATOM 752 O O . ILE A 1 92 ? -0.992 -2.896 -4.840 1.00 90.19 92 ILE A O 1
ATOM 756 N N . GLU A 1 93 ? -1.833 -4.743 -3.858 1.00 90.81 93 GLU A N 1
ATOM 757 C CA . GLU A 1 93 ? -0.809 -5.680 -4.327 1.00 90.81 93 GLU A CA 1
ATOM 758 C C . GLU A 1 93 ? -0.744 -5.732 -5.856 1.00 90.81 93 GLU A C 1
ATOM 760 O O . GLU A 1 93 ? 0.305 -5.463 -6.432 1.00 90.81 93 GLU A O 1
ATOM 765 N N . MET A 1 94 ? -1.881 -5.949 -6.525 1.00 90.44 94 MET A N 1
ATOM 766 C CA . MET A 1 94 ? -1.952 -6.022 -7.986 1.00 90.44 94 MET A CA 1
ATOM 767 C C . MET A 1 94 ? -1.429 -4.747 -8.659 1.00 90.44 94 MET A C 1
ATOM 769 O O . MET A 1 94 ? -0.684 -4.834 -9.632 1.00 90.44 94 MET A O 1
ATOM 773 N N . ASN A 1 95 ? -1.779 -3.563 -8.144 1.00 88.62 95 ASN A N 1
ATOM 774 C CA . ASN A 1 95 ? -1.278 -2.302 -8.700 1.00 88.62 95 ASN A CA 1
ATOM 775 C C . ASN A 1 95 ? 0.225 -2.124 -8.454 1.00 88.62 95 ASN A C 1
ATOM 777 O O . ASN A 1 95 ? 0.939 -1.658 -9.341 1.00 88.62 95 ASN A O 1
ATOM 781 N N . SER A 1 96 ? 0.716 -2.511 -7.273 1.00 90.25 96 SER A N 1
ATOM 782 C CA . SER A 1 96 ? 2.150 -2.484 -6.981 1.00 90.25 96 SER A CA 1
ATOM 783 C C . SER A 1 96 ? 2.921 -3.395 -7.934 1.00 90.25 96 SER A C 1
ATOM 785 O O . SER A 1 96 ? 3.922 -2.967 -8.506 1.00 90.25 96 SER A O 1
ATOM 787 N N . THR A 1 97 ? 2.430 -4.616 -8.163 1.00 92.00 97 THR A N 1
ATOM 788 C CA . THR A 1 97 ? 3.025 -5.561 -9.113 1.00 92.00 97 THR A CA 1
ATOM 789 C C . THR A 1 97 ? 3.008 -5.006 -10.531 1.00 92.00 97 THR A C 1
ATOM 791 O O . THR A 1 97 ? 4.043 -5.012 -11.180 1.00 92.00 97 THR A O 1
ATOM 794 N N . GLN A 1 98 ? 1.884 -4.457 -11.003 1.00 89.12 98 GLN A N 1
ATOM 795 C CA . GLN A 1 98 ? 1.792 -3.870 -12.346 1.00 89.12 98 GLN A CA 1
ATOM 796 C C . GLN A 1 98 ? 2.834 -2.769 -12.577 1.00 89.12 98 GLN A C 1
ATOM 798 O O . GLN A 1 98 ? 3.496 -2.760 -13.613 1.00 89.12 98 GLN A O 1
ATOM 803 N N . ILE A 1 99 ? 3.009 -1.868 -11.607 1.00 90.19 99 ILE A N 1
ATOM 804 C CA . ILE A 1 99 ? 3.997 -0.786 -11.697 1.00 90.19 99 ILE A CA 1
ATOM 805 C C . ILE A 1 99 ? 5.425 -1.346 -11.690 1.00 90.19 99 ILE A C 1
ATOM 807 O O . ILE A 1 99 ? 6.249 -0.922 -12.496 1.00 90.19 99 ILE A O 1
ATOM 811 N N . GLN A 1 100 ? 5.722 -2.313 -10.821 1.00 91.31 100 GLN A N 1
ATOM 812 C CA . GLN A 1 100 ? 7.045 -2.942 -10.760 1.00 91.31 100 GLN A CA 1
ATOM 813 C C . GLN A 1 100 ? 7.376 -3.718 -12.038 1.00 91.31 100 GLN A C 1
ATOM 815 O O . GLN A 1 100 ? 8.477 -3.584 -12.561 1.00 91.31 100 GLN A O 1
ATOM 820 N N . THR A 1 101 ? 6.421 -4.480 -12.577 1.00 92.38 101 THR A N 1
ATOM 821 C CA . THR A 1 101 ? 6.575 -5.196 -13.847 1.00 92.38 101 THR A CA 1
ATOM 822 C C . THR A 1 101 ? 6.793 -4.227 -15.003 1.00 92.38 101 THR A C 1
ATOM 824 O O . THR A 1 101 ? 7.660 -4.472 -15.834 1.00 92.38 101 THR A O 1
ATOM 827 N N . PHE A 1 102 ? 6.062 -3.110 -15.044 1.00 91.56 102 PHE A N 1
ATOM 828 C CA . PHE A 1 102 ? 6.264 -2.072 -16.054 1.00 91.56 102 PHE A CA 1
ATOM 829 C C . PHE A 1 102 ? 7.684 -1.485 -16.007 1.00 91.56 102 PHE A C 1
ATOM 831 O O . PHE A 1 102 ? 8.330 -1.360 -17.048 1.00 91.56 102 PHE A O 1
ATOM 838 N N . ILE A 1 103 ? 8.185 -1.161 -14.809 1.00 88.94 103 ILE A N 1
ATOM 839 C CA . ILE A 1 103 ? 9.550 -0.649 -14.625 1.00 88.94 103 ILE A CA 1
ATOM 840 C C . ILE A 1 103 ? 10.575 -1.689 -15.085 1.00 88.94 103 ILE A C 1
ATOM 842 O O . ILE A 1 103 ? 11.407 -1.374 -15.932 1.00 88.94 103 ILE A O 1
ATOM 846 N N . ALA A 1 104 ? 10.476 -2.922 -14.582 1.00 90.06 104 ALA A N 1
ATOM 847 C CA . ALA A 1 104 ? 11.429 -3.988 -14.881 1.00 90.06 104 ALA A CA 1
ATOM 848 C C . ALA A 1 104 ? 11.468 -4.335 -16.376 1.00 90.06 104 ALA A C 1
ATOM 850 O O . ALA A 1 104 ? 12.538 -4.551 -16.938 1.00 90.06 104 ALA A O 1
ATOM 851 N N . GLU A 1 105 ? 10.312 -4.359 -17.042 1.00 89.06 105 GLU A N 1
ATOM 852 C CA . GLU A 1 105 ? 10.252 -4.619 -18.478 1.00 89.06 105 GLU A CA 1
ATOM 853 C C . GLU A 1 105 ? 10.879 -3.478 -19.285 1.00 89.06 105 GLU A C 1
ATOM 855 O O . GLU A 1 105 ? 11.623 -3.735 -20.230 1.00 89.06 105 GLU A O 1
ATOM 860 N N . THR A 1 106 ? 10.644 -2.226 -18.885 1.00 86.38 106 THR A N 1
ATOM 861 C CA . THR A 1 106 ? 11.268 -1.068 -19.539 1.00 86.38 106 THR A CA 1
ATOM 862 C C . THR A 1 106 ? 12.787 -1.085 -19.350 1.00 86.38 106 THR A C 1
ATOM 864 O O . THR A 1 106 ? 13.525 -0.878 -20.309 1.00 86.38 106 THR A O 1
ATOM 867 N N . GLU A 1 107 ? 13.275 -1.400 -18.147 1.00 87.00 107 GLU A N 1
ATOM 868 C CA . GLU A 1 107 ? 14.711 -1.542 -17.866 1.00 87.00 107 GLU A CA 1
ATOM 869 C C . GLU A 1 107 ? 15.347 -2.667 -18.684 1.00 87.00 107 GLU A C 1
ATOM 871 O O . GLU A 1 107 ? 16.374 -2.452 -19.321 1.00 87.00 107 GLU A O 1
ATOM 876 N N . ARG A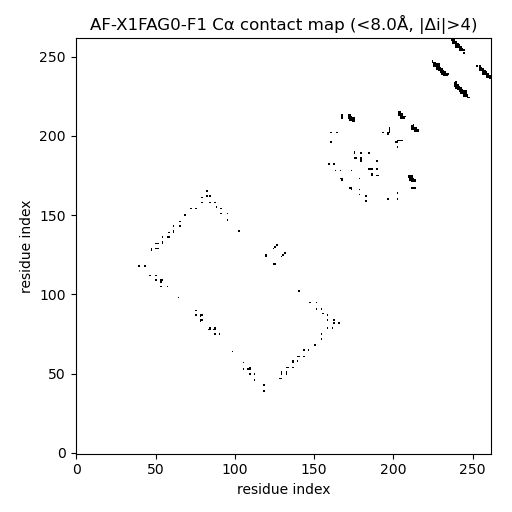 1 108 ? 14.693 -3.830 -18.767 1.00 89.12 108 ARG A N 1
ATOM 877 C CA . ARG A 1 108 ? 15.159 -4.956 -19.585 1.00 89.12 108 ARG A CA 1
ATOM 878 C C . ARG A 1 108 ? 15.266 -4.591 -21.066 1.00 89.12 108 ARG A C 1
ATOM 880 O O . ARG A 1 108 ? 16.188 -5.040 -21.745 1.00 89.12 108 ARG A O 1
ATOM 887 N N . GLN A 1 109 ? 14.334 -3.789 -21.581 1.00 84.19 109 GLN A N 1
ATOM 888 C CA . GLN A 1 109 ? 14.382 -3.307 -22.963 1.00 84.19 109 GLN A CA 1
ATOM 889 C C . GLN A 1 109 ? 15.521 -2.299 -23.171 1.00 84.19 109 GLN A C 1
ATOM 891 O O . GLN A 1 109 ? 16.248 -2.418 -24.157 1.00 84.19 109 GLN A O 1
ATOM 896 N N . ILE A 1 110 ? 15.740 -1.377 -22.224 1.00 83.00 110 ILE A N 1
ATOM 897 C CA . ILE A 1 110 ? 16.880 -0.445 -22.235 1.00 83.00 110 ILE A CA 1
ATOM 898 C C . ILE A 1 110 ? 18.206 -1.221 -22.244 1.00 83.00 110 ILE A C 1
ATOM 900 O O . ILE A 1 110 ? 19.051 -1.004 -23.112 1.00 83.00 110 ILE A O 1
ATOM 904 N N . GLU A 1 111 ? 18.381 -2.154 -21.308 1.00 80.50 111 GLU A N 1
ATOM 905 C CA . GLU A 1 111 ? 19.582 -2.985 -21.190 1.00 80.50 111 GLU A CA 1
ATOM 906 C C . GLU A 1 111 ? 19.793 -3.857 -22.426 1.00 80.50 111 GLU A C 1
ATOM 908 O O . GLU A 1 111 ? 20.917 -4.003 -22.898 1.00 80.50 111 GLU A O 1
ATOM 913 N N . GLY A 1 112 ? 18.716 -4.400 -22.994 1.00 79.44 112 GLY A N 1
ATOM 914 C CA . GLY A 1 112 ? 18.768 -5.197 -24.212 1.00 79.44 112 GLY A CA 1
ATOM 915 C C . GLY A 1 112 ? 19.236 -4.413 -25.438 1.00 79.44 112 GLY A C 1
ATOM 916 O O . GLY A 1 112 ? 19.841 -5.012 -26.324 1.00 79.44 112 GLY A O 1
ATOM 917 N N . ILE A 1 113 ? 18.978 -3.105 -25.501 1.00 73.81 113 ILE A N 1
ATOM 918 C CA . ILE A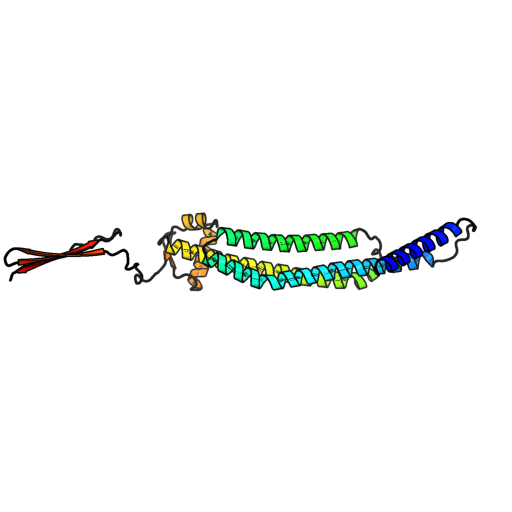 1 113 ? 19.472 -2.232 -26.574 1.00 73.81 113 ILE A CA 1
ATOM 919 C C . ILE A 1 113 ? 20.940 -1.870 -26.320 1.00 73.81 113 ILE A C 1
ATOM 921 O O . ILE A 1 113 ? 21.777 -2.055 -27.198 1.00 73.81 113 ILE A O 1
ATOM 925 N N . ILE A 1 114 ? 21.278 -1.449 -25.098 1.00 71.25 114 ILE A N 1
ATOM 926 C CA . ILE A 1 114 ? 22.648 -1.047 -24.736 1.00 71.25 114 ILE A CA 1
ATOM 927 C C . ILE A 1 114 ? 23.624 -2.232 -24.815 1.00 71.25 114 ILE A C 1
ATOM 929 O O . ILE A 1 114 ? 24.733 -2.091 -25.319 1.00 71.25 114 ILE A O 1
ATOM 933 N N . GLY A 1 115 ? 23.221 -3.414 -24.343 1.00 64.06 115 GLY A N 1
ATOM 934 C CA . GLY A 1 115 ? 24.081 -4.597 -24.262 1.00 64.06 115 GLY A CA 1
ATOM 935 C C . GLY A 1 115 ? 24.315 -5.317 -25.593 1.00 64.06 115 GLY A C 1
ATOM 936 O O . GLY A 1 115 ? 25.270 -6.083 -25.710 1.00 64.06 115 GLY A O 1
ATOM 937 N N . LYS A 1 116 ? 23.471 -5.090 -26.606 1.00 61.31 116 LYS A N 1
ATOM 938 C CA . LYS A 1 116 ? 23.651 -5.678 -27.945 1.00 61.31 116 LYS A CA 1
ATOM 939 C C . LYS A 1 116 ? 24.653 -4.916 -28.802 1.00 61.31 116 LYS A C 1
ATOM 941 O O . LYS A 1 116 ? 25.132 -5.461 -29.795 1.00 61.31 116 LYS A O 1
ATOM 946 N N . GLU A 1 117 ? 24.986 -3.688 -28.431 1.00 56.78 117 GLU A N 1
ATOM 947 C CA . GLU A 1 117 ? 25.698 -2.783 -29.313 1.00 56.78 117 GLU A CA 1
ATOM 948 C C . GLU A 1 117 ? 27.083 -2.453 -28.764 1.00 56.78 117 GLU A C 1
ATOM 950 O O . GLU A 1 117 ? 27.268 -1.564 -27.938 1.00 56.78 117 GLU A O 1
ATOM 955 N N . LYS A 1 118 ? 28.099 -3.123 -29.322 1.00 53.28 118 LYS A N 1
ATOM 956 C CA . LYS A 1 118 ? 29.526 -2.758 -29.184 1.00 53.28 118 LYS A CA 1
ATOM 957 C C . LYS A 1 118 ? 29.860 -1.351 -29.729 1.00 53.28 118 LYS A C 1
ATOM 959 O O . LYS A 1 118 ? 31.016 -0.961 -29.785 1.00 53.28 118 LYS A O 1
ATOM 964 N N . ILE A 1 119 ? 28.851 -0.590 -30.152 1.00 55.56 119 ILE A N 1
ATOM 965 C CA . ILE A 1 119 ? 28.951 0.731 -30.781 1.00 55.56 119 ILE A CA 1
ATOM 966 C C . ILE A 1 119 ? 29.357 1.806 -29.751 1.00 55.56 119 ILE A C 1
ATOM 968 O O . ILE A 1 119 ? 29.901 2.843 -30.115 1.00 55.56 119 ILE A O 1
ATOM 972 N N . PHE A 1 120 ? 29.164 1.545 -28.453 1.00 56.69 120 PHE A N 1
ATOM 973 C CA . PHE A 1 120 ? 29.515 2.463 -27.361 1.00 56.69 120 PHE A CA 1
ATOM 974 C C . PHE A 1 120 ? 30.891 2.223 -26.724 1.00 56.69 120 PHE A C 1
ATOM 976 O O . PHE A 1 120 ? 31.119 2.663 -25.598 1.00 56.69 120 PHE A O 1
ATOM 983 N N . GLU A 1 121 ? 31.821 1.552 -27.407 1.00 55.47 121 GLU A N 1
ATOM 984 C CA . GLU A 1 121 ? 33.212 1.462 -26.926 1.00 55.47 121 GLU A CA 1
ATOM 985 C C . GLU A 1 121 ? 33.841 2.863 -26.740 1.00 55.47 121 GLU A C 1
ATOM 987 O O . GLU A 1 121 ? 34.681 3.055 -25.859 1.00 55.47 121 GLU A O 1
ATOM 992 N N . ASP A 1 122 ? 33.347 3.871 -27.474 1.00 57.28 122 ASP A N 1
ATOM 993 C CA . ASP A 1 122 ? 33.681 5.282 -27.277 1.00 57.28 122 ASP A CA 1
ATOM 994 C C . ASP A 1 122 ? 32.778 5.961 -26.223 1.00 57.28 122 ASP A C 1
ATOM 996 O O . ASP A 1 122 ? 31.648 6.394 -26.484 1.00 57.28 122 ASP A O 1
ATOM 1000 N N . ASN A 1 123 ? 33.314 6.115 -25.007 1.00 60.12 123 ASN A N 1
ATOM 1001 C CA . ASN A 1 123 ? 32.624 6.692 -23.842 1.00 60.12 123 ASN A CA 1
ATOM 1002 C C . ASN A 1 123 ? 31.986 8.076 -24.094 1.00 60.12 123 ASN A C 1
ATOM 1004 O O . ASN A 1 123 ? 31.005 8.433 -23.439 1.00 60.12 123 ASN A O 1
ATOM 1008 N N . ASN A 1 124 ? 32.520 8.887 -25.013 1.00 64.56 124 ASN A N 1
ATOM 1009 C CA . ASN A 1 124 ? 32.015 10.244 -25.256 1.00 64.56 124 ASN A CA 1
ATOM 1010 C C . ASN A 1 124 ? 30.637 10.265 -25.933 1.00 64.56 124 ASN A C 1
ATOM 1012 O O . ASN A 1 124 ? 29.777 11.051 -25.534 1.00 64.56 124 ASN A O 1
ATOM 1016 N N . LEU A 1 125 ? 30.389 9.387 -26.908 1.00 64.81 125 LEU A N 1
ATOM 1017 C CA . LEU A 1 125 ? 29.117 9.348 -27.640 1.00 64.81 125 LEU A CA 1
ATOM 1018 C C . LEU A 1 125 ? 27.975 8.825 -26.762 1.00 64.81 125 LEU A C 1
ATOM 1020 O O . LEU A 1 125 ? 26.886 9.402 -26.744 1.00 64.81 125 LEU A O 1
ATOM 1024 N N . PHE A 1 126 ? 28.244 7.802 -25.948 1.00 67.94 126 PHE A N 1
ATOM 1025 C CA . PHE A 1 126 ? 27.292 7.303 -24.954 1.00 67.94 126 PHE A CA 1
ATOM 1026 C C . PHE A 1 126 ? 26.895 8.392 -23.942 1.00 67.94 126 PHE A C 1
ATOM 1028 O O . PHE A 1 126 ? 25.710 8.603 -23.659 1.00 67.94 126 PHE A O 1
ATOM 1035 N N . ASN A 1 127 ? 27.887 9.122 -23.422 1.00 70.12 127 ASN A N 1
ATOM 1036 C CA . ASN A 1 127 ? 27.670 10.190 -22.447 1.00 70.12 127 ASN A CA 1
ATOM 1037 C C . ASN A 1 127 ? 26.873 11.374 -23.015 1.00 70.12 127 ASN A C 1
ATOM 1039 O O . ASN A 1 127 ? 26.119 11.996 -22.267 1.00 70.12 127 ASN A O 1
ATOM 1043 N N . LEU A 1 128 ? 27.018 11.683 -24.305 1.00 70.44 128 LEU A N 1
ATOM 1044 C CA . LEU A 1 128 ? 26.316 12.795 -24.951 1.00 70.44 128 LEU A CA 1
ATOM 1045 C C . LEU A 1 128 ? 24.882 12.439 -25.358 1.00 70.44 128 LEU A C 1
ATOM 1047 O O . LEU A 1 128 ? 23.981 13.252 -25.162 1.00 70.44 128 LEU A O 1
ATOM 1051 N N . TYR A 1 129 ? 24.657 11.238 -25.895 1.00 69.12 129 TYR A N 1
ATOM 1052 C CA . TYR A 1 129 ? 23.402 10.922 -26.586 1.00 69.12 129 TYR A CA 1
ATOM 1053 C C . TYR A 1 129 ? 22.501 9.926 -25.866 1.00 69.12 129 TYR A C 1
ATOM 1055 O O . TYR A 1 129 ? 21.299 9.951 -26.098 1.00 69.12 129 TYR A O 1
ATOM 1063 N N . VAL A 1 130 ? 23.030 9.083 -24.977 1.00 72.81 130 VAL A N 1
ATOM 1064 C CA . VAL A 1 130 ? 22.240 8.054 -24.272 1.00 72.81 130 VAL A CA 1
ATOM 1065 C C . VAL A 1 130 ? 22.069 8.397 -22.800 1.00 72.81 130 VAL A C 1
ATOM 1067 O O . VAL A 1 130 ? 20.955 8.371 -22.270 1.00 72.81 130 VAL A O 1
ATOM 1070 N N . ARG A 1 131 ? 23.158 8.795 -22.136 1.00 78.88 131 ARG A N 1
ATOM 1071 C CA . ARG A 1 131 ? 23.164 9.109 -20.702 1.00 78.88 131 ARG A CA 1
ATOM 1072 C C . ARG A 1 131 ? 22.124 10.157 -20.280 1.00 78.88 131 ARG A C 1
ATOM 1074 O O . ARG A 1 131 ? 21.494 9.939 -19.246 1.00 78.88 131 ARG A O 1
ATOM 1081 N N . PRO A 1 132 ? 21.863 11.247 -21.032 1.00 83.00 132 PRO A N 1
ATOM 1082 C CA . PRO A 1 132 ? 20.827 12.204 -20.645 1.00 83.00 132 PRO A CA 1
ATOM 1083 C C . PRO A 1 132 ? 19.425 11.586 -20.601 1.00 83.00 132 PRO A C 1
ATOM 1085 O O . PRO A 1 132 ? 18.644 11.905 -19.705 1.00 83.00 132 PRO A O 1
ATOM 1088 N N . TYR A 1 133 ? 19.102 10.685 -21.533 1.00 79.94 133 TYR A N 1
ATOM 1089 C CA . TYR A 1 133 ? 17.809 10.001 -21.547 1.00 79.94 133 TYR A CA 1
ATOM 1090 C C . TYR A 1 133 ? 17.717 8.960 -20.431 1.00 79.94 133 TYR A C 1
ATOM 1092 O O . TYR A 1 133 ? 16.696 8.900 -19.749 1.00 79.94 133 TYR A O 1
ATOM 1100 N N . LEU A 1 134 ? 18.792 8.207 -20.175 1.00 83.19 134 LEU A N 1
ATOM 1101 C CA . LEU A 1 134 ? 18.851 7.276 -19.044 1.00 83.19 134 LEU A CA 1
ATOM 1102 C C . LEU A 1 134 ? 18.670 7.984 -17.702 1.00 83.19 134 LEU A C 1
ATOM 1104 O O . LEU A 1 134 ? 17.934 7.497 -16.848 1.00 83.19 134 LEU A O 1
ATOM 1108 N N . ASN A 1 135 ? 19.293 9.149 -17.525 1.00 85.69 135 ASN A N 1
ATOM 1109 C CA . ASN A 1 135 ? 19.116 9.952 -16.318 1.00 85.69 135 ASN A CA 1
ATOM 1110 C C . ASN A 1 135 ? 17.654 10.395 -16.165 1.00 85.69 135 ASN A C 1
ATOM 1112 O O . ASN A 1 135 ? 17.066 10.168 -15.114 1.00 85.69 135 ASN A O 1
ATOM 1116 N N . LYS A 1 136 ? 17.022 10.913 -17.230 1.00 86.38 136 LYS A N 1
ATOM 1117 C CA . LYS A 1 136 ? 15.593 11.284 -17.205 1.00 86.38 136 LYS A CA 1
ATOM 1118 C C . LYS A 1 136 ? 14.677 10.104 -16.876 1.00 86.38 136 LYS A C 1
ATOM 1120 O O . LYS A 1 136 ? 13.695 10.273 -16.149 1.00 86.38 136 LYS A O 1
ATOM 1125 N N . TRP A 1 137 ? 14.976 8.923 -17.417 1.00 87.38 137 TRP A N 1
ATOM 1126 C CA . TRP A 1 137 ? 14.264 7.694 -17.078 1.00 87.38 137 TRP A CA 1
ATOM 1127 C C . TRP A 1 137 ? 14.435 7.353 -15.598 1.00 87.38 137 TRP A C 1
ATOM 1129 O O . TRP A 1 137 ? 13.438 7.148 -14.911 1.00 87.38 137 TRP A O 1
ATOM 1139 N N . ASN A 1 138 ? 15.670 7.350 -15.094 1.00 87.69 138 ASN A N 1
ATOM 1140 C CA . ASN A 1 138 ? 15.965 7.054 -13.695 1.00 87.69 138 ASN A CA 1
ATOM 1141 C C . ASN A 1 138 ? 15.269 8.032 -12.743 1.00 87.69 138 ASN A C 1
ATOM 1143 O O . ASN A 1 138 ? 14.633 7.583 -11.794 1.00 87.69 138 ASN A O 1
ATOM 1147 N N . ASP A 1 139 ? 15.292 9.331 -13.038 1.00 88.75 139 ASP A N 1
ATOM 1148 C CA . ASP A 1 139 ? 14.581 10.344 -12.254 1.00 88.75 139 ASP A CA 1
ATOM 1149 C C . ASP A 1 139 ? 13.067 10.071 -12.241 1.00 88.75 139 ASP A C 1
ATOM 1151 O O . ASP A 1 139 ? 12.422 10.072 -11.191 1.00 88.75 139 ASP A O 1
ATOM 1155 N N . SER A 1 140 ? 12.487 9.770 -13.408 1.00 87.81 140 SER A N 1
ATOM 1156 C CA . SER A 1 140 ? 11.054 9.469 -13.541 1.00 87.81 140 SER A CA 1
ATOM 1157 C C . SER A 1 140 ? 10.659 8.185 -12.803 1.00 87.81 140 SER A C 1
ATOM 1159 O O . SER A 1 140 ? 9.623 8.136 -12.134 1.00 87.81 140 SER A O 1
ATOM 1161 N N . LYS A 1 141 ? 11.499 7.153 -12.896 1.00 90.56 141 LYS A N 1
ATOM 1162 C CA . LYS A 1 141 ? 11.352 5.867 -12.211 1.00 90.56 141 LYS A CA 1
ATOM 1163 C C . LYS A 1 141 ? 11.405 6.043 -10.696 1.00 90.56 141 LYS A C 1
ATOM 1165 O O . LYS A 1 141 ? 10.508 5.569 -10.003 1.00 90.56 141 LYS A O 1
ATOM 1170 N N . GLU A 1 142 ? 12.404 6.756 -10.182 1.00 90.69 142 GLU A N 1
ATOM 1171 C CA . GLU A 1 142 ? 12.550 7.034 -8.750 1.00 90.69 142 GLU A CA 1
ATOM 1172 C C . GLU A 1 142 ? 11.347 7.804 -8.198 1.00 90.69 142 GLU A C 1
ATOM 1174 O O . GLU A 1 142 ? 10.815 7.469 -7.135 1.00 90.69 142 GLU A O 1
ATOM 1179 N N . LEU A 1 143 ? 10.841 8.794 -8.938 1.00 89.81 143 LEU A N 1
ATOM 1180 C CA . LEU A 1 143 ? 9.618 9.506 -8.564 1.00 89.81 143 LEU A CA 1
ATOM 1181 C C . LEU A 1 143 ? 8.409 8.564 -8.482 1.00 89.81 143 LEU A C 1
ATOM 1183 O O . LEU A 1 143 ? 7.646 8.632 -7.513 1.00 89.81 143 LEU A O 1
ATOM 1187 N N . LEU A 1 144 ? 8.243 7.666 -9.457 1.00 90.19 144 LEU A N 1
ATOM 1188 C CA . LEU A 1 144 ? 7.154 6.689 -9.470 1.00 90.19 144 LEU A CA 1
ATOM 1189 C C . LEU A 1 144 ? 7.257 5.700 -8.302 1.00 90.19 144 LEU A C 1
ATOM 1191 O O . LEU A 1 144 ? 6.262 5.459 -7.617 1.00 90.19 144 LEU A O 1
ATOM 1195 N N . ILE A 1 145 ? 8.452 5.171 -8.030 1.00 90.81 145 ILE A N 1
ATOM 1196 C CA . ILE A 1 145 ? 8.709 4.253 -6.911 1.00 90.81 145 ILE A CA 1
ATOM 1197 C C . ILE A 1 145 ? 8.402 4.937 -5.577 1.00 90.81 145 ILE A C 1
ATOM 1199 O O . ILE A 1 145 ? 7.717 4.364 -4.724 1.00 90.81 145 ILE A O 1
ATOM 1203 N N . ASN A 1 146 ? 8.855 6.178 -5.395 1.00 91.31 146 ASN A N 1
ATOM 1204 C CA . ASN A 1 146 ? 8.589 6.939 -4.180 1.00 91.31 146 ASN A CA 1
ATOM 1205 C C . ASN A 1 146 ? 7.092 7.221 -4.005 1.00 91.31 146 ASN A C 1
ATOM 1207 O O . ASN A 1 146 ? 6.550 7.015 -2.914 1.00 91.31 146 ASN A O 1
ATOM 1211 N N . LYS A 1 147 ? 6.394 7.615 -5.078 1.00 90.25 147 LYS A N 1
ATOM 1212 C CA . LYS A 1 147 ? 4.941 7.829 -5.045 1.00 90.25 147 LYS A CA 1
ATOM 1213 C C . LYS A 1 147 ? 4.194 6.535 -4.722 1.00 90.25 147 LYS A C 1
ATOM 1215 O O . LYS A 1 147 ? 3.315 6.556 -3.861 1.00 90.25 147 LYS A O 1
ATOM 1220 N N . LEU A 1 148 ? 4.584 5.408 -5.323 1.00 91.62 148 LEU A N 1
ATOM 1221 C CA . LEU A 1 148 ? 4.026 4.087 -5.029 1.00 91.62 148 LEU A CA 1
ATOM 1222 C C . LEU A 1 148 ? 4.229 3.709 -3.557 1.00 91.62 148 LEU A C 1
ATOM 1224 O O . LEU A 1 148 ? 3.274 3.319 -2.888 1.00 91.62 148 LEU A O 1
ATOM 1228 N N . ARG A 1 149 ? 5.441 3.882 -3.018 1.00 92.00 149 ARG A N 1
ATOM 1229 C CA . ARG A 1 149 ? 5.751 3.588 -1.610 1.00 92.00 149 ARG A CA 1
ATOM 1230 C C . ARG A 1 149 ? 4.873 4.401 -0.657 1.00 92.00 149 ARG A C 1
ATOM 1232 O O . ARG A 1 149 ? 4.318 3.853 0.296 1.00 92.00 149 ARG A O 1
ATOM 1239 N N . ILE A 1 150 ? 4.723 5.701 -0.919 1.00 92.12 150 ILE A N 1
ATOM 1240 C CA . ILE A 1 150 ? 3.856 6.588 -0.131 1.00 92.12 150 ILE A CA 1
ATOM 1241 C C . ILE A 1 150 ? 2.390 6.154 -0.255 1.00 92.12 150 ILE A C 1
ATOM 1243 O O . ILE A 1 150 ? 1.679 6.089 0.752 1.00 92.12 150 ILE A O 1
ATOM 1247 N N . PHE A 1 151 ? 1.941 5.832 -1.469 1.00 90.94 151 PHE A N 1
ATOM 1248 C CA . PHE A 1 151 ? 0.579 5.390 -1.750 1.00 90.94 151 PHE A CA 1
ATOM 1249 C C . PHE A 1 151 ? 0.223 4.097 -1.008 1.00 90.94 151 PHE A C 1
ATOM 1251 O O . PHE A 1 151 ? -0.808 4.056 -0.333 1.00 90.94 151 PHE A O 1
ATOM 1258 N N . VAL A 1 152 ? 1.075 3.071 -1.088 1.00 91.88 152 VAL A N 1
ATOM 1259 C CA . VAL A 1 152 ? 0.883 1.782 -0.404 1.00 91.88 152 VAL A CA 1
ATOM 1260 C C . VAL A 1 152 ? 0.789 2.009 1.100 1.00 91.88 152 VAL A C 1
ATOM 1262 O O . VAL A 1 152 ? -0.228 1.673 1.703 1.00 91.88 152 VAL A O 1
ATOM 1265 N N . LYS A 1 153 ? 1.775 2.695 1.692 1.00 91.62 153 LYS A N 1
ATOM 1266 C CA . LYS A 1 153 ? 1.809 2.963 3.136 1.00 91.62 153 LYS A CA 1
ATOM 1267 C C . LYS A 1 153 ? 0.556 3.695 3.624 1.00 91.62 153 LYS A C 1
ATOM 1269 O O . LYS A 1 153 ? -0.037 3.315 4.631 1.00 91.62 153 LYS A O 1
ATOM 1274 N N . LYS A 1 154 ? 0.129 4.738 2.904 1.00 91.62 154 LYS A N 1
ATOM 1275 C CA . LYS A 1 154 ? -1.064 5.524 3.251 1.00 91.62 154 LYS A CA 1
ATOM 1276 C C . LYS A 1 154 ? -2.336 4.672 3.213 1.00 91.62 154 LYS A C 1
ATOM 1278 O O . LYS A 1 154 ? -3.178 4.795 4.105 1.00 91.62 154 LYS A O 1
ATOM 1283 N N . ASN A 1 155 ? -2.491 3.839 2.186 1.00 90.94 155 ASN A N 1
ATOM 1284 C CA . ASN A 1 155 ? -3.680 3.009 2.014 1.00 90.94 155 ASN A CA 1
ATOM 1285 C C . ASN A 1 155 ? -3.711 1.823 2.977 1.00 90.94 155 ASN A C 1
ATOM 1287 O O . ASN A 1 155 ? -4.772 1.523 3.518 1.00 90.94 155 ASN A O 1
ATOM 1291 N N . GLU A 1 156 ? -2.566 1.206 3.259 1.00 90.88 156 GLU A N 1
ATOM 1292 C CA . GLU A 1 156 ? -2.440 0.188 4.301 1.00 90.88 156 GLU A CA 1
ATOM 1293 C C . GLU A 1 156 ? -2.808 0.746 5.675 1.00 90.88 156 GLU A C 1
ATOM 1295 O O . GLU A 1 156 ? -3.649 0.174 6.362 1.00 90.88 156 GLU A O 1
ATOM 1300 N N . ASP A 1 157 ? -2.263 1.902 6.063 1.00 90.62 157 ASP A N 1
ATOM 1301 C CA . ASP A 1 157 ? -2.610 2.535 7.340 1.00 90.62 157 ASP A CA 1
ATOM 1302 C C . ASP A 1 157 ? -4.112 2.841 7.443 1.00 90.62 157 ASP A C 1
ATOM 1304 O O . ASP A 1 157 ? -4.722 2.662 8.500 1.00 90.62 157 ASP A O 1
ATOM 1308 N N . LYS A 1 158 ? -4.735 3.279 6.342 1.00 91.31 158 LYS A N 1
ATOM 1309 C CA . LYS A 1 158 ? -6.181 3.528 6.281 1.00 91.31 158 LYS A CA 1
ATOM 1310 C C . LYS A 1 158 ? -6.990 2.233 6.377 1.00 91.31 158 LYS A C 1
ATOM 1312 O O . LYS A 1 158 ? -8.007 2.204 7.076 1.00 91.31 158 LYS A O 1
ATOM 1317 N N . LEU A 1 159 ? -6.545 1.179 5.697 1.00 92.88 159 LEU A N 1
ATOM 1318 C CA . LEU A 1 159 ? -7.141 -0.150 5.741 1.00 92.88 159 LEU A CA 1
ATOM 1319 C C . LEU A 1 159 ? -7.107 -0.706 7.167 1.00 92.88 159 LEU A C 1
ATOM 1321 O O . LEU A 1 159 ? -8.160 -1.042 7.703 1.00 92.88 159 LEU A O 1
ATOM 1325 N N . TYR A 1 160 ? -5.936 -0.723 7.803 1.00 92.38 160 TYR A N 1
ATOM 1326 C CA . TYR A 1 160 ? -5.769 -1.259 9.152 1.00 92.38 160 TYR A CA 1
ATOM 1327 C C . TYR A 1 160 ? -6.591 -0.496 10.180 1.00 92.38 160 TYR A C 1
ATOM 1329 O O . TYR A 1 160 ? -7.306 -1.111 10.968 1.00 92.38 160 TYR A O 1
ATOM 1337 N N . LEU A 1 161 ? -6.582 0.839 10.132 1.00 92.50 161 LEU A N 1
ATOM 1338 C CA . LEU A 1 161 ? -7.433 1.643 11.005 1.00 92.50 161 LEU A CA 1
ATOM 1339 C C . LEU A 1 161 ? -8.921 1.302 10.821 1.00 92.50 161 LEU A C 1
ATOM 1341 O O . LEU A 1 161 ? -9.659 1.215 11.801 1.00 92.50 161 LEU A O 1
ATOM 1345 N N . SER A 1 162 ? -9.362 1.099 9.578 1.00 91.69 162 SER A N 1
ATOM 1346 C CA . SER A 1 162 ? -10.756 0.755 9.274 1.00 91.69 162 SER A CA 1
ATOM 1347 C C . SER A 1 162 ? -11.119 -0.653 9.752 1.00 91.69 162 SER A C 1
ATOM 1349 O O . SER A 1 162 ? -12.203 -0.842 10.298 1.00 91.69 162 SER A O 1
ATOM 1351 N N . GLN A 1 163 ? -10.210 -1.622 9.615 1.00 91.25 163 GLN A N 1
ATOM 1352 C CA . GLN A 1 163 ? -10.380 -2.978 10.143 1.00 91.25 163 GLN A CA 1
ATOM 1353 C C . GLN A 1 163 ? -10.469 -2.979 11.669 1.00 91.25 163 GLN A C 1
ATOM 1355 O O . GLN A 1 163 ? -11.382 -3.581 12.222 1.00 91.25 163 GLN A O 1
ATOM 1360 N N . VAL A 1 164 ? -9.573 -2.260 12.351 1.00 91.19 164 VAL A N 1
ATOM 1361 C CA . VAL A 1 164 ? -9.593 -2.128 13.815 1.00 91.19 164 VAL A CA 1
ATOM 1362 C C . VAL A 1 164 ? -10.908 -1.511 14.287 1.00 91.19 164 VAL A C 1
ATOM 1364 O O . VAL A 1 164 ? -11.536 -2.048 15.195 1.00 91.19 164 VAL A O 1
ATOM 1367 N N . LYS A 1 165 ? -11.361 -0.420 13.653 1.00 90.12 165 LYS A N 1
ATOM 1368 C CA . LYS A 1 165 ? -12.655 0.203 13.975 1.00 90.12 165 LYS A CA 1
ATOM 1369 C C . LYS A 1 165 ? -13.817 -0.763 13.768 1.00 90.12 165 LYS A C 1
ATOM 1371 O O . LYS A 1 165 ? -14.650 -0.890 14.654 1.00 90.12 165 LYS A O 1
ATOM 1376 N N . TYR A 1 166 ? -13.836 -1.476 12.644 1.00 89.19 166 TYR A N 1
ATOM 1377 C CA . TYR A 1 166 ? -14.868 -2.465 12.355 1.00 89.19 166 TYR A CA 1
ATOM 1378 C C . TYR A 1 166 ? -14.910 -3.586 13.400 1.00 89.19 166 TYR A C 1
ATOM 1380 O O . TYR A 1 166 ? -15.972 -3.881 13.937 1.00 89.19 166 TYR A O 1
ATOM 1388 N N . TYR A 1 167 ? -13.768 -4.189 13.734 1.00 87.31 167 TYR A N 1
ATOM 1389 C CA . TYR A 1 167 ? -13.740 -5.272 14.716 1.00 87.31 167 TYR A CA 1
ATOM 1390 C C . TYR A 1 167 ? -14.069 -4.794 16.130 1.00 87.31 167 TYR A C 1
ATOM 1392 O O . TYR A 1 167 ? -14.720 -5.530 16.862 1.00 87.31 167 TYR A O 1
ATOM 1400 N N . LEU A 1 168 ? -13.707 -3.560 16.493 1.00 86.19 168 LEU A N 1
ATOM 1401 C CA . LEU A 1 168 ? -14.148 -2.944 17.747 1.00 86.19 168 LEU A CA 1
ATOM 1402 C C . LEU A 1 168 ? -15.647 -2.633 17.776 1.00 86.19 168 LEU A C 1
ATOM 1404 O O . LEU A 1 168 ? -16.248 -2.660 18.843 1.00 86.19 168 LEU A O 1
ATOM 1408 N N . GLU A 1 169 ? -16.267 -2.312 16.639 1.00 84.31 169 GLU A N 1
ATOM 1409 C CA . GLU A 1 169 ? -17.724 -2.160 16.562 1.00 84.31 169 GLU A CA 1
ATOM 1410 C C . GLU A 1 169 ? -18.447 -3.493 16.758 1.00 84.31 169 GLU A C 1
ATOM 1412 O O . GLU A 1 169 ? -19.505 -3.514 17.378 1.00 84.31 169 GLU A O 1
ATOM 1417 N N . VAL A 1 170 ? -17.879 -4.585 16.240 1.00 81.75 170 VAL A N 1
ATOM 1418 C CA . VAL A 1 170 ? -18.459 -5.933 16.327 1.00 81.75 170 VAL A CA 1
ATOM 1419 C C . VAL A 1 170 ? -18.202 -6.581 17.693 1.00 81.75 170 VAL A C 1
ATOM 1421 O O . VAL A 1 170 ? -19.078 -7.258 18.219 1.00 81.75 170 VAL A O 1
ATOM 1424 N N . SER A 1 171 ? -17.014 -6.383 18.272 1.00 78.50 171 SER A N 1
ATOM 1425 C CA . SER A 1 171 ? -16.594 -6.974 19.545 1.00 78.50 171 SER A CA 1
ATOM 1426 C C . SER A 1 171 ? -15.813 -5.956 20.377 1.00 78.50 171 SER A C 1
ATOM 1428 O O . SER A 1 171 ? -14.660 -5.646 20.079 1.00 78.50 171 SER A O 1
ATOM 1430 N N . ASN A 1 172 ? -16.420 -5.473 21.462 1.00 83.38 172 ASN A N 1
ATOM 1431 C CA . ASN A 1 172 ? -15.784 -4.579 22.429 1.00 83.38 172 ASN A CA 1
ATOM 1432 C C . ASN A 1 172 ? -15.982 -5.126 23.855 1.00 83.38 172 ASN A C 1
ATOM 1434 O O . ASN A 1 172 ? -17.125 -5.159 24.310 1.00 83.38 172 ASN A O 1
ATOM 1438 N N . PRO A 1 173 ? -14.928 -5.528 24.588 1.00 86.12 173 PRO A N 1
ATOM 1439 C CA . PRO A 1 173 ? -13.504 -5.483 24.237 1.00 86.12 173 PRO A CA 1
ATOM 1440 C C . PRO A 1 173 ? -13.074 -6.608 23.274 1.00 86.12 173 PRO A C 1
ATOM 1442 O O . PRO A 1 173 ? -13.733 -7.642 23.176 1.00 86.12 173 PRO A O 1
ATOM 1445 N N . ILE A 1 174 ? -11.935 -6.435 22.593 1.00 88.69 174 ILE A N 1
ATOM 1446 C CA . ILE A 1 174 ? -11.310 -7.477 21.757 1.00 88.69 174 ILE A CA 1
ATOM 1447 C C . ILE A 1 174 ? -9.877 -7.764 22.211 1.00 88.69 174 ILE A C 1
ATOM 1449 O O . ILE A 1 174 ? -9.088 -6.842 22.418 1.00 88.69 174 ILE A O 1
ATOM 1453 N N . LYS A 1 175 ? -9.520 -9.045 22.356 1.00 91.06 175 LYS A N 1
ATOM 1454 C CA . LYS A 1 175 ? -8.140 -9.459 22.661 1.00 91.06 175 LYS A CA 1
ATOM 1455 C C . LYS A 1 175 ? -7.215 -9.152 21.484 1.00 91.06 175 LYS A C 1
ATOM 1457 O O . LYS A 1 175 ? -7.585 -9.386 20.332 1.00 91.06 175 LYS A O 1
ATOM 1462 N N . LEU A 1 176 ? -6.007 -8.673 21.769 1.00 90.12 176 LEU A N 1
ATOM 1463 C CA . LEU A 1 176 ? -5.042 -8.285 20.737 1.00 90.12 176 LEU A CA 1
ATOM 1464 C C . LEU A 1 176 ? -4.610 -9.463 19.856 1.00 90.12 176 LEU A C 1
ATOM 1466 O O . LEU A 1 176 ? -4.528 -9.285 18.647 1.00 90.12 176 LEU A O 1
ATOM 1470 N N . ASP A 1 177 ? -4.450 -10.660 20.423 1.00 89.31 177 ASP A N 1
ATOM 1471 C CA . ASP A 1 177 ? -4.097 -11.877 19.669 1.00 89.31 177 ASP A CA 1
ATOM 1472 C C . ASP A 1 177 ? -5.190 -12.299 18.675 1.00 89.31 177 ASP A C 1
ATOM 1474 O O . ASP A 1 177 ? -4.930 -12.828 17.593 1.00 89.31 177 ASP A O 1
ATOM 1478 N N . LEU A 1 178 ? -6.452 -12.053 19.033 1.00 88.31 178 LEU A N 1
ATOM 1479 C CA . LEU A 1 178 ? -7.578 -12.351 18.154 1.00 88.31 178 LEU A CA 1
ATOM 1480 C C . LEU A 1 178 ? -7.651 -11.328 17.014 1.00 88.31 178 LEU A C 1
ATOM 1482 O O . LEU A 1 178 ? -7.821 -11.685 15.849 1.00 88.31 178 LEU A O 1
ATOM 1486 N N . LEU A 1 179 ? -7.475 -10.047 17.347 1.00 90.19 179 LEU A N 1
ATOM 1487 C CA . LEU A 1 179 ? -7.444 -8.957 16.375 1.00 90.19 179 LEU A CA 1
ATOM 1488 C C . LEU A 1 179 ? -6.268 -9.100 15.394 1.00 90.19 179 LEU A C 1
ATOM 1490 O O . LEU A 1 179 ? -6.445 -8.883 14.194 1.00 90.19 179 LEU A O 1
ATOM 1494 N N . SER A 1 180 ? -5.091 -9.490 15.886 1.00 90.06 180 SER A N 1
ATOM 1495 C CA . SER A 1 180 ? -3.894 -9.734 15.077 1.00 90.06 180 SER A CA 1
ATOM 1496 C C . SER A 1 180 ? -4.127 -10.869 14.080 1.00 90.06 180 SER A C 1
ATOM 1498 O O . SER A 1 180 ? -3.854 -10.706 12.890 1.00 90.06 180 SER A O 1
ATOM 1500 N N . SER A 1 181 ? -4.774 -11.950 14.524 1.00 88.69 181 SER A N 1
ATOM 1501 C CA . SER A 1 181 ? -5.164 -13.083 13.681 1.00 88.69 181 SER A CA 1
ATOM 1502 C C . SER A 1 181 ? -6.141 -12.672 12.573 1.00 88.69 181 SER A C 1
ATOM 1504 O O . SER A 1 181 ? -5.923 -12.991 11.403 1.00 88.69 181 SER A O 1
ATOM 1506 N N . TYR A 1 182 ? -7.186 -11.902 12.901 1.00 86.69 182 TYR A N 1
ATOM 1507 C CA . TYR A 1 182 ? -8.184 -11.449 11.921 1.00 86.69 182 TYR A CA 1
ATOM 1508 C C . TYR A 1 182 ? -7.649 -10.460 10.887 1.00 86.69 182 TYR A C 1
ATOM 1510 O O . TYR A 1 182 ? -8.142 -10.407 9.757 1.00 86.69 182 TYR A O 1
ATOM 1518 N N . ILE A 1 183 ? -6.678 -9.635 11.268 1.00 88.25 183 ILE A N 1
ATOM 1519 C CA . ILE A 1 183 ? -6.066 -8.652 10.369 1.00 88.25 183 ILE A CA 1
ATOM 1520 C C . ILE A 1 183 ? -4.852 -9.253 9.633 1.00 88.25 183 ILE A C 1
ATOM 1522 O O . ILE A 1 183 ? -4.463 -8.747 8.571 1.00 88.25 183 ILE A O 1
ATOM 1526 N N . SER A 1 184 ? -4.324 -10.370 10.143 1.00 88.75 184 SER A N 1
ATOM 1527 C CA . SER A 1 184 ? -3.103 -11.044 9.694 1.00 88.75 184 SER A CA 1
ATOM 1528 C C . SER A 1 184 ? -1.880 -10.129 9.802 1.00 88.75 184 SER A C 1
ATOM 1530 O O . SER A 1 184 ? -1.191 -9.880 8.815 1.00 88.75 184 SER A O 1
ATOM 1532 N N . ILE A 1 185 ? -1.655 -9.576 10.996 1.00 88.88 185 ILE A N 1
ATOM 1533 C CA . ILE A 1 185 ? -0.440 -8.830 11.364 1.00 88.88 185 ILE A CA 1
ATOM 1534 C C . ILE A 1 185 ? 0.112 -9.439 12.649 1.00 88.88 185 ILE A C 1
ATOM 1536 O O . ILE A 1 185 ? -0.651 -9.947 13.464 1.00 88.88 185 ILE A O 1
ATOM 1540 N N . ASP A 1 186 ? 1.422 -9.356 12.833 1.00 91.62 186 ASP A N 1
ATOM 1541 C CA . ASP A 1 186 ? 2.074 -9.680 14.095 1.00 91.62 186 ASP A CA 1
ATOM 1542 C C . ASP A 1 186 ? 1.533 -8.846 15.283 1.00 91.62 186 ASP A C 1
ATOM 1544 O O . ASP A 1 186 ? 1.157 -7.677 15.138 1.00 91.62 186 ASP A O 1
ATOM 1548 N N . VAL A 1 187 ? 1.474 -9.445 16.475 1.00 90.31 187 VAL A N 1
ATOM 1549 C CA . VAL A 1 187 ? 0.885 -8.805 17.664 1.00 90.31 187 VAL A CA 1
ATOM 1550 C C . VAL A 1 187 ? 1.675 -7.566 18.092 1.00 90.31 187 VAL A C 1
ATOM 1552 O O . VAL A 1 187 ? 1.061 -6.556 18.450 1.00 90.31 187 VAL A O 1
ATOM 1555 N N . ASP A 1 188 ? 3.005 -7.593 18.011 1.00 90.19 188 ASP A N 1
ATOM 1556 C CA . ASP A 1 188 ? 3.849 -6.470 18.428 1.00 90.19 188 ASP A CA 1
ATOM 1557 C C . ASP A 1 188 ? 3.724 -5.305 17.445 1.00 90.19 188 ASP A C 1
ATOM 1559 O O . ASP A 1 188 ? 3.517 -4.153 17.843 1.00 90.19 188 ASP A O 1
ATOM 1563 N N . GLN A 1 189 ? 3.711 -5.608 16.145 1.00 90.81 189 GLN A N 1
ATOM 1564 C CA . GLN A 1 189 ? 3.445 -4.606 15.109 1.00 90.81 189 GLN A CA 1
ATOM 1565 C C . GLN A 1 189 ? 2.045 -3.993 15.241 1.00 90.81 189 GLN A C 1
ATOM 1567 O O . GLN A 1 189 ? 1.857 -2.788 15.029 1.00 90.81 189 GLN A O 1
ATOM 1572 N N . LEU A 1 190 ? 1.044 -4.805 15.590 1.00 91.62 190 LEU A N 1
ATOM 1573 C CA . LEU A 1 190 ? -0.310 -4.329 15.846 1.00 91.62 190 LEU A CA 1
ATOM 1574 C C . LEU A 1 190 ? -0.336 -3.394 17.061 1.00 91.62 190 LEU A C 1
ATOM 1576 O O . LEU A 1 190 ? -0.913 -2.310 16.964 1.00 91.62 190 LEU A O 1
ATOM 1580 N N . LYS A 1 191 ? 0.315 -3.764 18.172 1.00 90.62 191 LYS A N 1
ATOM 1581 C CA . LYS A 1 191 ? 0.431 -2.927 19.378 1.00 90.62 191 LYS A CA 1
ATOM 1582 C C . LYS A 1 191 ? 1.031 -1.559 19.047 1.00 90.62 191 LYS A C 1
ATOM 1584 O O . LYS A 1 191 ? 0.428 -0.540 19.381 1.00 90.62 191 LYS A O 1
ATOM 1589 N N . GLU A 1 192 ? 2.140 -1.516 18.310 1.00 91.50 192 GLU A N 1
ATOM 1590 C CA . GLU A 1 192 ? 2.785 -0.261 17.899 1.00 91.50 192 GLU A CA 1
ATOM 1591 C C . GLU A 1 192 ? 1.860 0.615 17.030 1.00 91.50 192 GLU A C 1
ATOM 1593 O O . GLU A 1 192 ? 1.768 1.835 17.202 1.00 91.50 192 GLU A O 1
ATOM 1598 N N . ARG A 1 193 ? 1.134 0.014 16.078 1.00 91.62 193 ARG A N 1
ATOM 1599 C CA . ARG A 1 193 ? 0.153 0.737 15.248 1.00 91.62 193 ARG A CA 1
ATOM 1600 C C . ARG A 1 193 ? -1.006 1.279 16.086 1.00 91.62 193 ARG A C 1
ATOM 1602 O O . ARG A 1 193 ? -1.389 2.433 15.900 1.00 91.62 193 ARG A O 1
ATOM 1609 N N . LEU A 1 194 ? -1.539 0.484 17.012 1.00 92.44 194 LEU A N 1
ATOM 1610 C CA . LEU A 1 194 ? -2.650 0.878 17.879 1.00 92.44 194 LEU A CA 1
ATOM 1611 C C . LEU A 1 194 ? -2.273 2.042 18.794 1.00 92.44 194 LEU A C 1
ATOM 1613 O O . LEU A 1 194 ? -3.026 3.012 18.849 1.00 92.44 194 LEU A O 1
ATOM 1617 N N . VAL A 1 195 ? -1.102 1.991 19.438 1.00 91.94 195 VAL A N 1
ATOM 1618 C CA . VAL A 1 195 ? -0.587 3.096 20.264 1.00 91.94 195 VAL A CA 1
ATOM 1619 C C . VAL A 1 195 ? -0.521 4.382 19.439 1.00 91.94 195 VAL A C 1
ATOM 1621 O O . VAL A 1 195 ? -1.133 5.380 19.814 1.00 91.94 195 VAL A O 1
ATOM 1624 N N . ARG A 1 196 ? 0.072 4.332 18.238 1.00 92.62 196 ARG A N 1
ATOM 1625 C CA . ARG A 1 196 ? 0.129 5.492 17.332 1.00 92.62 196 ARG A CA 1
ATOM 1626 C C . ARG A 1 196 ? -1.249 6.006 16.909 1.00 92.62 196 ARG A C 1
ATOM 1628 O O . ARG A 1 196 ? -1.410 7.207 16.696 1.00 92.62 196 ARG A O 1
ATOM 1635 N N . TYR A 1 197 ? -2.239 5.133 16.718 1.00 92.75 197 TYR A N 1
ATOM 1636 C CA . TYR A 1 197 ? -3.600 5.553 16.369 1.00 92.75 197 TYR A CA 1
ATOM 1637 C C . TYR A 1 197 ? -4.333 6.207 17.543 1.00 92.75 197 TYR A C 1
ATOM 1639 O O . TYR A 1 197 ? -5.094 7.149 17.310 1.00 92.75 197 TYR A O 1
ATOM 1647 N N . ILE A 1 198 ? -4.091 5.737 18.767 1.00 90.56 198 ILE A N 1
ATOM 1648 C CA . ILE A 1 198 ? -4.654 6.297 20.000 1.00 90.56 198 ILE A CA 1
ATOM 1649 C C . ILE A 1 198 ? -4.020 7.663 20.289 1.00 90.56 198 ILE A C 1
ATOM 1651 O O . ILE A 1 198 ? -4.742 8.646 20.409 1.00 90.56 198 ILE A O 1
ATOM 1655 N N . GLU A 1 199 ? -2.687 7.766 20.280 1.00 90.88 199 GLU A N 1
ATOM 1656 C CA . GLU A 1 199 ? -1.956 9.024 20.519 1.00 90.88 199 GLU A CA 1
ATOM 1657 C C . GLU A 1 199 ? -2.315 10.123 19.512 1.00 90.88 199 GLU A C 1
ATOM 1659 O O . GLU A 1 199 ? -2.411 11.297 19.858 1.00 90.88 199 GLU A O 1
ATOM 1664 N N . LYS A 1 200 ? -2.556 9.750 18.248 1.00 91.94 200 LYS A N 1
ATOM 1665 C CA . LYS A 1 200 ? -2.973 10.688 17.193 1.00 91.94 200 LYS A CA 1
ATOM 1666 C C . LYS A 1 200 ? -4.475 10.985 17.193 1.00 91.94 200 LYS A C 1
ATOM 1668 O O . LYS A 1 200 ? -4.960 11.555 16.216 1.00 91.94 200 LYS A O 1
ATOM 1673 N N . ASN A 1 201 ? -5.223 10.560 18.214 1.00 86.50 201 ASN A N 1
ATOM 1674 C CA . ASN A 1 201 ? -6.680 10.706 18.315 1.00 86.50 201 ASN A CA 1
ATOM 1675 C C . ASN A 1 201 ? -7.454 10.152 17.096 1.00 86.50 201 ASN A C 1
ATOM 1677 O O . ASN A 1 201 ? -8.569 10.577 16.799 1.00 86.50 201 ASN A O 1
ATOM 1681 N N . LYS A 1 202 ? -6.880 9.191 16.358 1.00 89.12 202 LYS A N 1
ATOM 1682 C CA . LYS A 1 202 ? -7.538 8.541 15.206 1.00 89.12 202 LYS A CA 1
ATOM 1683 C C . LYS A 1 202 ? -8.451 7.392 15.633 1.00 89.12 202 LYS A C 1
ATOM 1685 O O . LYS A 1 202 ? -9.353 7.010 14.873 1.00 89.12 202 LYS A O 1
ATOM 1690 N N . LEU A 1 203 ? -8.198 6.840 16.819 1.00 89.31 203 LEU A N 1
ATOM 1691 C CA . LEU A 1 203 ? -8.924 5.739 17.432 1.00 89.31 203 LEU A CA 1
ATOM 1692 C C . LEU A 1 203 ? -9.266 6.092 18.885 1.00 89.31 203 LEU A C 1
ATOM 1694 O O . LEU A 1 203 ? -8.368 6.257 19.702 1.00 89.31 203 LEU A O 1
ATOM 1698 N N . ASN A 1 204 ? -10.559 6.159 19.207 1.00 87.25 204 ASN A N 1
ATOM 1699 C CA . ASN A 1 204 ? -11.023 6.360 20.579 1.00 87.25 204 ASN A CA 1
ATOM 1700 C C . ASN A 1 204 ? -11.096 5.011 21.321 1.00 87.25 204 ASN A C 1
ATOM 1702 O O . ASN A 1 204 ? -12.152 4.373 21.410 1.00 87.25 204 ASN A O 1
ATOM 1706 N N . ALA A 1 205 ? -9.937 4.523 21.757 1.00 87.88 205 ALA A N 1
ATOM 1707 C CA . ALA A 1 205 ? -9.791 3.248 22.445 1.00 87.88 205 ALA A CA 1
ATOM 1708 C C . ALA A 1 205 ? -8.634 3.286 23.451 1.00 87.88 205 ALA A C 1
ATOM 1710 O O . ALA A 1 205 ? -7.743 4.127 23.364 1.00 87.88 205 ALA A O 1
ATOM 1711 N N . LYS A 1 206 ? -8.629 2.340 24.389 1.00 89.44 206 LYS A N 1
ATOM 1712 C CA . LYS A 1 206 ? -7.543 2.107 25.342 1.00 89.44 206 LYS A CA 1
ATOM 1713 C C . LYS A 1 206 ? -7.139 0.639 25.311 1.00 89.44 206 LYS A C 1
ATOM 1715 O O . LYS A 1 206 ? -7.988 -0.239 25.179 1.00 89.44 206 LYS A O 1
ATOM 1720 N N . ILE A 1 207 ? -5.844 0.380 25.457 1.00 87.62 207 ILE A N 1
ATOM 1721 C CA . ILE A 1 207 ? -5.320 -0.972 25.653 1.00 87.62 207 ILE A CA 1
ATOM 1722 C C . ILE A 1 207 ? -5.284 -1.254 27.160 1.00 87.62 207 ILE A C 1
ATOM 1724 O O . ILE A 1 207 ? -4.696 -0.486 27.924 1.00 87.62 207 ILE A O 1
ATOM 1728 N N . ALA A 1 208 ? -5.928 -2.335 27.596 1.00 85.62 208 ALA A N 1
ATOM 1729 C CA . ALA A 1 208 ? -5.919 -2.798 28.981 1.00 85.62 208 ALA A CA 1
ATOM 1730 C C . ALA A 1 208 ? -5.835 -4.329 29.020 1.00 85.62 208 ALA A C 1
ATOM 1732 O O . ALA A 1 208 ? -6.644 -4.995 28.380 1.00 85.62 208 ALA A O 1
ATOM 1733 N N . LYS A 1 209 ? -4.875 -4.879 29.782 1.00 80.69 209 LYS A N 1
ATOM 1734 C CA . LYS A 1 209 ? -4.679 -6.334 29.973 1.00 80.69 209 LYS A CA 1
ATOM 1735 C C . LYS A 1 209 ? -4.756 -7.124 28.648 1.00 80.69 209 LYS A C 1
ATOM 1737 O O . LYS A 1 209 ? -5.600 -8.002 28.491 1.00 80.69 209 LYS A O 1
ATOM 1742 N N . ASP A 1 210 ? -3.946 -6.715 27.668 1.00 86.19 210 ASP A N 1
ATOM 1743 C CA . ASP A 1 210 ? -3.877 -7.297 26.312 1.00 86.19 210 ASP A CA 1
ATOM 1744 C C . ASP A 1 210 ? -5.190 -7.306 25.511 1.00 86.19 210 ASP A C 1
ATOM 1746 O O . ASP A 1 210 ? -5.357 -8.053 24.546 1.00 86.19 210 ASP A O 1
ATOM 1750 N N . SER A 1 211 ? -6.128 -6.433 25.872 1.00 88.25 211 SER A N 1
ATOM 1751 C CA . SER A 1 211 ? -7.356 -6.199 25.119 1.00 88.25 211 SER A CA 1
ATOM 1752 C C . SER A 1 211 ? -7.455 -4.743 24.687 1.00 88.25 211 SER A C 1
ATOM 1754 O O . SER A 1 211 ? -7.094 -3.826 25.427 1.00 88.25 211 SER A O 1
ATOM 1756 N N . LEU A 1 212 ? -7.953 -4.528 23.475 1.00 89.81 212 LEU A N 1
ATOM 1757 C CA . LEU A 1 212 ? -8.314 -3.221 22.954 1.00 89.81 212 LEU A CA 1
ATOM 1758 C C . LEU A 1 212 ? -9.780 -2.950 23.290 1.00 89.81 212 LEU A C 1
ATOM 1760 O O . LEU A 1 212 ? -10.661 -3.750 22.973 1.00 89.81 212 LEU A O 1
ATOM 1764 N N . ILE A 1 213 ? -10.027 -1.819 23.942 1.00 87.75 213 ILE A N 1
ATOM 1765 C CA . ILE A 1 213 ? -11.344 -1.434 24.443 1.00 87.75 213 ILE A CA 1
ATOM 1766 C C . ILE A 1 213 ? -11.703 -0.086 23.837 1.00 87.75 213 ILE A C 1
ATOM 1768 O O . ILE A 1 213 ? -11.011 0.902 24.078 1.00 87.75 213 ILE A O 1
ATOM 1772 N N . SER A 1 214 ? -12.773 -0.022 23.051 1.00 84.62 214 SER A N 1
ATOM 1773 C CA . SER A 1 214 ? -13.281 1.254 22.556 1.00 84.62 214 SER A CA 1
ATOM 1774 C C . SER A 1 214 ? -13.958 2.015 23.691 1.00 84.62 214 SER A C 1
ATOM 1776 O O . SER A 1 214 ? -14.848 1.484 24.355 1.00 84.62 214 SER A O 1
ATOM 1778 N N . GLN A 1 215 ? -13.562 3.275 23.878 1.00 73.25 215 GLN A N 1
ATOM 1779 C CA . GLN A 1 215 ? -14.189 4.209 24.814 1.00 73.25 215 GLN A CA 1
ATOM 1780 C C . GLN A 1 215 ? -15.399 4.880 24.159 1.00 73.25 215 GLN A C 1
ATOM 1782 O O . GLN A 1 215 ? -15.530 6.106 24.174 1.00 73.25 215 GLN A O 1
ATOM 1787 N N . LYS A 1 216 ? -16.280 4.096 23.525 1.00 60.81 216 LYS A N 1
ATOM 1788 C CA . LYS A 1 216 ? -17.607 4.624 23.218 1.00 60.81 216 LYS A CA 1
ATOM 1789 C C . LYS A 1 216 ? -18.188 5.050 24.562 1.00 60.81 216 LYS A C 1
ATOM 1791 O O . LYS A 1 216 ? -18.345 4.216 25.449 1.00 60.81 216 LYS A O 1
ATOM 1796 N N . ILE A 1 217 ? -18.429 6.349 24.718 1.00 46.59 217 ILE A N 1
ATOM 1797 C CA . ILE A 1 217 ? -19.333 6.851 25.748 1.00 46.59 217 ILE A CA 1
ATOM 1798 C C . ILE A 1 217 ? -20.569 5.947 25.660 1.00 46.59 217 ILE A C 1
ATOM 1800 O O . ILE A 1 217 ? -21.010 5.641 24.550 1.00 46.59 217 ILE A O 1
ATOM 1804 N N . GLU A 1 218 ? -21.086 5.473 26.791 1.00 44.09 218 GLU A N 1
ATOM 1805 C CA . GLU A 1 218 ? -22.274 4.607 26.914 1.00 44.09 218 GLU A CA 1
ATOM 1806 C C . GLU A 1 218 ? -23.571 5.250 26.350 1.00 44.09 218 GLU A C 1
ATOM 1808 O O . GLU A 1 218 ? -24.676 4.923 26.769 1.00 44.09 218 GLU A O 1
ATOM 1813 N N . SER A 1 219 ? -23.472 6.195 25.413 1.00 37.78 219 SER A N 1
ATOM 1814 C CA . SER A 1 219 ? -24.560 6.996 24.864 1.00 37.78 219 SER A CA 1
ATOM 1815 C C . SER A 1 219 ? -25.275 6.368 23.667 1.00 37.78 219 SER A C 1
ATOM 1817 O O . SER A 1 219 ? -26.364 6.824 23.346 1.00 37.78 219 SER A O 1
ATOM 1819 N N . ASP A 1 220 ? -24.730 5.319 23.044 1.00 39.28 220 ASP A N 1
ATOM 1820 C CA . ASP A 1 220 ? -25.388 4.602 21.939 1.00 39.28 220 ASP A CA 1
ATOM 1821 C C . ASP A 1 220 ? -25.471 3.097 22.226 1.00 39.28 220 ASP A C 1
ATOM 1823 O O . ASP A 1 220 ? -24.961 2.257 21.483 1.00 39.28 220 ASP A O 1
ATOM 1827 N N . ILE A 1 221 ? -26.143 2.734 23.321 1.00 42.84 221 ILE A N 1
ATOM 1828 C CA . ILE A 1 221 ? -26.860 1.457 23.335 1.00 42.84 221 ILE A CA 1
ATOM 1829 C C . ILE A 1 221 ? -27.931 1.607 22.256 1.00 42.84 221 ILE A C 1
ATOM 1831 O O . ILE A 1 221 ? -28.771 2.506 22.341 1.00 42.84 221 ILE A O 1
ATOM 1835 N N . SER A 1 222 ? -27.881 0.774 21.217 1.00 41.19 222 SER A N 1
ATOM 1836 C CA . SER A 1 222 ? -28.953 0.672 20.233 1.00 41.19 222 SER A CA 1
ATOM 1837 C C . SER A 1 222 ? -30.282 0.564 20.981 1.00 41.19 222 SER A C 1
ATOM 1839 O O . SER A 1 222 ? -30.592 -0.456 21.590 1.00 41.19 222 SER A O 1
ATOM 1841 N N . LYS A 1 223 ? -31.094 1.628 20.934 1.00 46.00 223 LYS A N 1
ATOM 1842 C CA . LYS A 1 223 ? -32.443 1.701 21.532 1.00 46.00 223 LYS A CA 1
ATOM 1843 C C . LYS A 1 223 ? -33.397 0.581 21.078 1.00 46.00 223 LYS A C 1
ATOM 1845 O O . LYS A 1 223 ? -34.526 0.529 21.552 1.00 46.00 223 LYS A O 1
ATOM 1850 N N . ASN A 1 224 ? -32.956 -0.298 20.182 1.00 48.25 224 ASN A N 1
ATOM 1851 C CA . ASN A 1 224 ? -33.745 -1.364 19.589 1.00 48.25 224 ASN A CA 1
ATOM 1852 C C . ASN A 1 224 ? -33.731 -2.683 20.385 1.00 48.25 224 ASN A C 1
ATOM 1854 O O . ASN A 1 224 ? -34.607 -3.500 20.129 1.00 48.25 224 ASN A O 1
ATOM 1858 N N . ASP A 1 225 ? -32.831 -2.875 21.361 1.00 49.47 225 ASP A N 1
ATOM 1859 C CA . ASP A 1 225 ? -32.708 -4.159 22.089 1.00 49.47 225 ASP A CA 1
ATOM 1860 C C . ASP A 1 225 ? -33.187 -4.113 23.555 1.00 49.47 225 ASP A C 1
ATOM 1862 O O . ASP A 1 225 ? -33.147 -5.116 24.269 1.00 49.47 225 ASP A O 1
ATOM 1866 N N . LEU A 1 226 ? -33.667 -2.955 24.024 1.00 52.47 226 LEU A N 1
ATOM 1867 C CA . LEU A 1 226 ? -34.248 -2.785 25.359 1.00 52.47 226 LEU A CA 1
ATOM 1868 C C . LEU A 1 226 ? -35.772 -2.873 25.272 1.00 52.47 226 LEU A C 1
ATOM 1870 O O . LEU A 1 226 ? -36.451 -1.902 24.936 1.00 52.47 226 LEU A O 1
ATOM 1874 N N . HIS A 1 227 ? -36.326 -4.036 25.609 1.00 56.22 227 HIS A N 1
ATOM 1875 C CA . HIS A 1 227 ? -37.773 -4.202 25.702 1.00 56.22 227 HIS A CA 1
ATOM 1876 C C . HIS A 1 227 ? -38.253 -3.884 27.121 1.00 56.22 227 HIS A C 1
ATOM 1878 O O . HIS A 1 227 ? -37.982 -4.620 28.074 1.00 56.22 227 HIS A O 1
ATOM 1884 N N . PHE A 1 228 ? -38.980 -2.774 27.253 1.00 55.16 228 PHE A N 1
ATOM 1885 C CA . PHE A 1 228 ? -39.674 -2.397 28.479 1.00 55.16 228 PHE A CA 1
ATOM 1886 C C . PHE A 1 228 ? -41.098 -2.952 28.459 1.00 55.16 228 PHE A C 1
ATOM 1888 O O . PHE A 1 228 ? -41.915 -2.567 27.622 1.00 55.16 228 PHE A O 1
ATOM 1895 N N . PHE A 1 229 ? -41.403 -3.842 29.396 1.00 62.34 229 PHE A N 1
ATOM 1896 C CA . PHE A 1 229 ? -42.733 -4.403 29.579 1.00 62.34 229 PHE A CA 1
ATOM 1897 C C . PHE A 1 229 ? -43.400 -3.745 30.782 1.00 62.34 229 PHE A C 1
ATOM 1899 O O . PHE A 1 229 ? -42.874 -3.772 31.896 1.00 62.34 229 PHE A O 1
ATOM 1906 N N . LYS A 1 230 ? -44.581 -3.175 30.547 1.00 68.69 230 LYS A N 1
ATOM 1907 C CA . LYS A 1 230 ? -45.469 -2.651 31.581 1.00 68.69 230 LYS A CA 1
ATOM 1908 C C . LYS A 1 230 ? -46.723 -3.515 31.626 1.00 68.69 230 LYS A C 1
ATOM 1910 O O . LYS A 1 230 ? -47.435 -3.593 30.630 1.00 68.69 230 LYS A O 1
ATOM 1915 N N . ASP A 1 231 ? -47.003 -4.107 32.779 1.00 75.06 231 ASP A N 1
ATOM 1916 C CA . ASP A 1 231 ? -48.256 -4.813 33.055 1.00 75.06 231 ASP A CA 1
ATOM 1917 C C . ASP A 1 231 ? -48.987 -4.091 34.196 1.00 75.06 231 ASP A C 1
ATOM 1919 O O . ASP A 1 231 ? -48.420 -3.854 35.266 1.00 75.06 231 ASP A O 1
ATOM 1923 N N . ILE A 1 232 ? -50.227 -3.670 33.934 1.00 78.06 232 ILE A N 1
ATOM 1924 C CA . ILE A 1 232 ? -51.093 -3.013 34.916 1.00 78.06 232 ILE A CA 1
ATOM 1925 C C . ILE A 1 232 ? -52.253 -3.953 35.196 1.00 78.06 232 ILE A C 1
ATOM 1927 O O . ILE A 1 232 ? -53.060 -4.224 34.308 1.00 78.06 232 ILE A O 1
ATOM 1931 N N . LYS A 1 233 ? -52.368 -4.408 36.440 1.00 78.06 233 LYS A N 1
ATOM 1932 C CA . LYS A 1 233 ? -53.462 -5.276 36.878 1.00 78.06 233 LYS A CA 1
ATOM 1933 C C . LYS A 1 233 ? -54.243 -4.612 37.992 1.00 78.06 233 LYS A C 1
ATOM 1935 O O . LYS A 1 233 ? -53.666 -4.193 38.990 1.00 78.06 233 LYS A O 1
ATOM 1940 N N . THR A 1 234 ? -55.560 -4.571 37.849 1.00 71.94 234 THR A N 1
ATOM 1941 C CA . THR A 1 234 ? -56.463 -4.124 38.912 1.00 71.94 234 THR A CA 1
ATOM 1942 C C . THR A 1 234 ? -57.109 -5.348 39.543 1.00 71.94 234 THR A C 1
ATOM 1944 O O . THR A 1 234 ? -57.746 -6.135 38.847 1.00 71.94 234 THR A O 1
ATOM 1947 N N . VAL A 1 235 ? -56.939 -5.527 40.854 1.00 75.06 235 VAL A N 1
ATOM 1948 C CA . VAL A 1 235 ? -57.577 -6.610 41.618 1.00 75.06 235 VAL A CA 1
ATOM 1949 C C . VAL A 1 235 ? -58.210 -6.003 42.867 1.00 75.06 235 VAL A C 1
ATOM 1951 O O . VAL A 1 235 ? -57.509 -5.525 43.760 1.00 75.06 235 VAL A O 1
ATOM 1954 N N . GLY A 1 236 ? -59.544 -5.998 42.927 1.00 77.19 236 GLY A N 1
ATOM 1955 C CA . GLY A 1 236 ? -60.288 -5.317 43.991 1.00 77.19 236 GLY A CA 1
ATOM 1956 C C . GLY A 1 236 ? -60.011 -3.809 44.002 1.00 77.19 236 GLY A C 1
ATOM 1957 O O . GLY A 1 236 ? -60.055 -3.166 42.958 1.00 77.19 236 GLY A O 1
ATOM 1958 N N . ASN A 1 237 ? -59.681 -3.248 45.171 1.00 77.81 237 ASN A N 1
ATOM 1959 C CA . ASN A 1 237 ? -59.294 -1.840 45.337 1.00 77.81 237 ASN A CA 1
ATOM 1960 C C . ASN A 1 237 ? -57.777 -1.598 45.213 1.00 77.81 237 ASN A C 1
ATOM 1962 O O . ASN A 1 237 ? -57.251 -0.636 45.768 1.00 77.81 237 ASN A O 1
ATOM 1966 N N . LYS A 1 238 ? -57.038 -2.488 44.543 1.00 70.19 238 LYS A N 1
ATOM 1967 C CA . LYS A 1 238 ? -55.589 -2.349 44.361 1.00 70.19 238 LYS A CA 1
ATOM 1968 C C . LYS A 1 238 ? -55.213 -2.323 42.887 1.00 70.19 238 LYS A C 1
ATOM 1970 O O . LYS A 1 238 ? -55.662 -3.165 42.110 1.00 70.19 238 LYS A O 1
ATOM 1975 N N . ILE A 1 239 ? -54.339 -1.387 42.534 1.00 73.31 239 ILE A N 1
ATOM 1976 C CA . ILE A 1 239 ? -53.666 -1.313 41.238 1.00 73.31 239 ILE A CA 1
ATOM 1977 C C . ILE A 1 239 ? -52.242 -1.835 41.417 1.00 73.31 239 ILE A C 1
ATOM 1979 O O . ILE A 1 239 ? -51.472 -1.308 42.220 1.00 73.31 239 ILE A O 1
ATOM 1983 N N . TYR A 1 240 ? -51.887 -2.853 40.645 1.00 74.31 240 TYR A N 1
ATOM 1984 C CA . TYR A 1 240 ? -50.547 -3.413 40.553 1.00 74.31 240 TYR A CA 1
ATOM 1985 C C . TYR A 1 240 ? -49.880 -2.913 39.277 1.00 74.31 240 TYR A C 1
ATOM 1987 O O . TYR A 1 240 ? -50.430 -3.055 38.186 1.00 74.31 240 TYR A O 1
ATOM 1995 N N . LEU A 1 241 ? -48.691 -2.336 39.421 1.00 75.25 241 LEU A N 1
ATOM 1996 C CA . LEU A 1 241 ? -47.844 -1.882 38.328 1.00 75.25 241 LEU A CA 1
ATOM 1997 C C . LEU A 1 241 ? -46.582 -2.744 38.318 1.00 75.25 241 LEU A C 1
ATOM 1999 O O . LEU A 1 241 ? -45.767 -2.666 39.240 1.00 75.25 241 LEU A O 1
ATOM 2003 N N . HIS A 1 242 ? -46.432 -3.563 37.285 1.00 74.56 242 HIS A N 1
ATOM 2004 C CA . HIS A 1 242 ? -45.255 -4.389 37.057 1.00 74.56 242 HIS A CA 1
ATOM 2005 C C . HIS A 1 242 ? -44.443 -3.800 35.909 1.00 74.56 242 HIS A C 1
ATOM 2007 O O . HIS A 1 242 ? -44.947 -3.657 34.793 1.00 74.56 242 HIS A O 1
ATOM 2013 N N . PHE A 1 243 ? -43.184 -3.480 36.186 1.00 75.12 243 PHE A N 1
ATOM 2014 C CA . PHE A 1 243 ? -42.236 -2.988 35.201 1.00 75.12 243 PHE A CA 1
ATOM 2015 C C . PHE A 1 243 ? -41.083 -3.976 35.095 1.00 75.12 243 PHE A C 1
ATOM 2017 O O . PHE A 1 243 ? -40.314 -4.154 36.043 1.00 75.12 243 PHE A O 1
ATOM 2024 N N . LYS A 1 244 ? -40.981 -4.619 33.933 1.00 69.50 244 LYS A N 1
ATOM 2025 C CA . LYS A 1 244 ? -39.929 -5.579 33.615 1.00 69.50 244 LYS A CA 1
ATOM 2026 C C . LYS A 1 244 ? -39.089 -5.037 32.473 1.00 69.50 244 LYS A C 1
ATOM 2028 O O . LYS A 1 244 ? -39.623 -4.646 31.435 1.00 69.50 244 LYS A O 1
ATOM 2033 N N . LEU A 1 245 ? -37.778 -5.025 32.660 1.00 62.16 245 LEU A N 1
ATOM 2034 C CA . LEU A 1 245 ? -36.830 -4.598 31.641 1.00 62.16 245 LEU A CA 1
ATOM 2035 C C . LEU A 1 245 ? -36.083 -5.836 31.156 1.00 62.16 245 LEU A C 1
ATOM 2037 O O . LEU A 1 245 ? -35.312 -6.430 31.905 1.00 62.16 245 LEU A O 1
ATOM 2041 N N . ASN A 1 246 ? -36.353 -6.266 29.923 1.00 57.66 246 ASN A N 1
ATOM 2042 C CA . ASN A 1 246 ? -35.645 -7.407 29.363 1.00 57.66 246 ASN A CA 1
ATOM 2043 C C . ASN A 1 246 ? -34.296 -6.921 28.833 1.00 57.66 246 ASN A C 1
ATOM 2045 O O . ASN A 1 246 ? -34.249 -6.148 27.876 1.00 57.66 246 ASN A O 1
ATOM 2049 N N . ASN A 1 247 ? -33.219 -7.336 29.495 1.00 52.34 247 ASN A N 1
ATOM 2050 C CA . ASN A 1 247 ? -31.862 -6.964 29.141 1.00 52.34 247 ASN A CA 1
ATOM 2051 C C . ASN A 1 247 ? -31.091 -8.208 28.667 1.00 52.34 247 ASN A C 1
ATOM 2053 O O . ASN A 1 247 ? -30.918 -9.130 29.462 1.00 52.34 247 ASN A O 1
ATOM 2057 N N . PRO A 1 248 ? -30.604 -8.253 27.415 1.00 53.19 248 PRO A N 1
ATOM 2058 C CA . PRO A 1 248 ? -29.777 -9.358 26.929 1.00 53.19 248 PRO A CA 1
ATOM 2059 C C . PRO A 1 248 ? -28.329 -9.337 27.462 1.00 53.19 248 PRO A C 1
ATOM 2061 O O . PRO A 1 248 ? -27.540 -10.216 27.123 1.00 53.19 248 PRO A O 1
ATOM 2064 N N . THR A 1 249 ? -27.942 -8.345 28.271 1.00 51.56 249 THR A N 1
ATOM 2065 C CA . THR A 1 249 ? -26.598 -8.242 28.867 1.00 51.56 249 THR A CA 1
ATOM 2066 C C . THR A 1 249 ? -26.507 -8.932 30.236 1.00 51.56 249 THR A C 1
ATOM 2068 O O . THR A 1 249 ? -27.494 -9.047 30.954 1.00 51.56 249 THR A O 1
ATOM 2071 N N . ASN A 1 250 ? -25.295 -9.335 30.646 1.00 51.38 250 ASN A N 1
ATOM 2072 C CA . ASN A 1 250 ? -25.003 -9.999 31.935 1.00 51.38 250 ASN A CA 1
ATOM 2073 C C . ASN A 1 250 ? -25.139 -9.089 33.181 1.00 51.38 250 ASN A C 1
ATOM 2075 O O . ASN A 1 250 ? -24.618 -9.410 34.251 1.00 51.38 250 ASN A O 1
ATOM 2079 N N . PHE A 1 251 ? -25.790 -7.933 33.062 1.00 52.09 251 PHE A N 1
ATOM 2080 C CA . PHE A 1 251 ? -26.004 -7.015 34.175 1.00 52.09 251 PHE A CA 1
ATOM 2081 C C . PHE A 1 251 ? -27.277 -7.392 34.941 1.00 52.09 251 PHE A C 1
ATOM 2083 O O . PHE A 1 251 ? -28.339 -7.599 34.361 1.00 52.09 251 PHE A O 1
ATOM 2090 N N . ASN A 1 252 ? -27.173 -7.470 36.267 1.00 48.56 252 ASN A N 1
ATOM 2091 C CA . ASN A 1 252 ? -28.253 -7.939 37.129 1.00 48.56 252 ASN A CA 1
ATOM 2092 C C . ASN A 1 252 ? -29.215 -6.777 37.458 1.00 48.56 252 ASN A C 1
ATOM 2094 O O . ASN A 1 252 ? -28.925 -5.964 38.337 1.00 48.56 252 ASN A O 1
ATOM 2098 N N . PHE A 1 253 ? -30.341 -6.670 36.746 1.00 58.97 253 PHE A N 1
ATOM 2099 C CA . PHE A 1 253 ? -31.399 -5.691 37.036 1.00 58.97 253 PHE A CA 1
ATOM 2100 C C . PHE A 1 253 ? -32.498 -6.324 37.895 1.00 58.97 253 PHE A C 1
ATOM 2102 O O . PHE A 1 253 ? -32.857 -7.482 37.700 1.00 58.97 253 PHE A O 1
ATOM 2109 N N . LYS A 1 254 ? -33.043 -5.565 38.854 1.00 59.06 254 LYS A N 1
ATOM 2110 C CA . LYS A 1 254 ? -34.212 -5.983 39.642 1.00 59.06 254 LYS A CA 1
ATOM 2111 C C . LYS A 1 254 ? -35.486 -5.450 38.993 1.00 59.06 254 LYS A C 1
ATOM 2113 O O . LYS A 1 254 ? -35.577 -4.251 38.735 1.00 59.06 254 LYS A O 1
ATOM 2118 N N . ASP A 1 255 ? -36.462 -6.328 38.781 1.00 68.56 255 ASP A N 1
ATOM 2119 C CA . ASP A 1 255 ? -37.808 -5.939 38.353 1.00 68.56 255 ASP A CA 1
ATOM 2120 C C . ASP A 1 255 ? -38.460 -5.026 39.405 1.00 68.56 255 ASP A C 1
ATOM 2122 O O . ASP A 1 255 ? -38.305 -5.235 40.613 1.00 68.56 255 ASP A O 1
ATOM 2126 N N . ILE A 1 256 ? -39.196 -4.006 38.952 1.00 71.19 256 ILE A N 1
ATOM 2127 C CA . ILE A 1 256 ? -39.898 -3.071 39.837 1.00 71.19 256 ILE A CA 1
ATOM 2128 C C . ILE A 1 256 ? -41.374 -3.459 39.876 1.00 71.19 256 ILE A C 1
ATOM 2130 O O . ILE A 1 256 ? -42.066 -3.439 38.856 1.00 71.19 256 ILE A O 1
ATOM 2134 N N . GLN A 1 257 ? -41.872 -3.759 41.074 1.00 70.88 257 GLN A N 1
ATOM 2135 C CA . GLN A 1 257 ? -43.291 -3.966 41.333 1.00 70.88 257 GLN A CA 1
ATOM 2136 C C . GLN A 1 257 ? -43.782 -2.932 42.343 1.00 70.88 257 GLN A C 1
ATOM 2138 O O . GLN A 1 257 ? -43.238 -2.809 43.439 1.00 70.88 257 GLN A O 1
ATOM 2143 N N . MET A 1 258 ? -44.834 -2.204 41.978 1.00 73.12 258 MET A N 1
ATOM 2144 C CA . MET A 1 258 ? -45.515 -1.257 42.857 1.00 73.12 258 MET A CA 1
ATOM 2145 C C . MET A 1 258 ? -46.980 -1.654 43.004 1.00 73.12 258 MET A C 1
ATOM 2147 O O . MET A 1 258 ? -47.617 -2.076 42.039 1.00 73.12 258 MET A O 1
ATOM 2151 N N . SER A 1 259 ? -47.531 -1.497 44.204 1.00 68.44 259 SER A N 1
ATOM 2152 C CA . SER A 1 259 ? -48.964 -1.656 44.452 1.00 68.44 259 SER A CA 1
ATOM 2153 C C . SER A 1 259 ? -49.523 -0.387 45.077 1.00 68.44 259 SER A C 1
ATOM 2155 O O . SER A 1 259 ? -49.049 0.025 46.137 1.00 68.44 259 SER A O 1
ATOM 2157 N N . LEU A 1 260 ? -50.546 0.197 44.460 1.00 66.19 260 LEU A N 1
ATOM 2158 C CA . LEU A 1 260 ? -51.337 1.269 45.053 1.00 66.19 260 LEU A CA 1
ATOM 2159 C C . LEU A 1 260 ? -52.672 0.713 45.538 1.00 66.19 260 LEU A C 1
ATOM 2161 O O . LEU A 1 260 ? -53.338 -0.030 44.820 1.00 66.19 260 LEU A O 1
ATOM 2165 N N . LYS A 1 261 ? -53.057 1.083 46.758 1.00 61.00 261 LYS A N 1
ATOM 2166 C CA . LYS A 1 261 ? -54.378 0.809 47.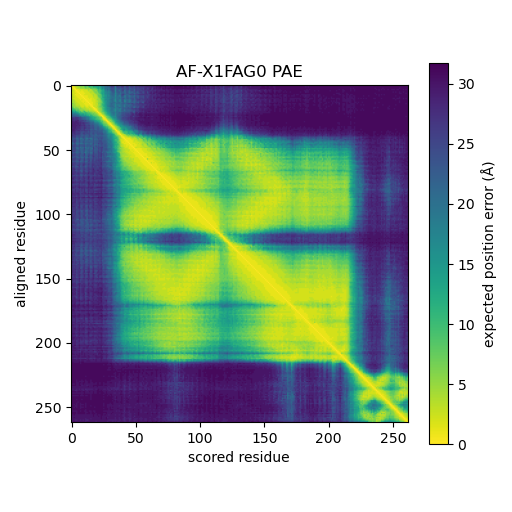324 1.00 61.00 261 LYS A CA 1
ATOM 2167 C C . LYS A 1 261 ? -55.224 2.073 47.169 1.00 61.00 261 LYS A C 1
ATOM 2169 O O . LYS A 1 261 ? -54.772 3.134 47.593 1.00 61.00 261 LYS A O 1
ATOM 2174 N N . ILE A 1 262 ? -56.388 1.936 46.543 1.00 57.22 262 ILE A N 1
ATOM 2175 C CA . ILE A 1 262 ? -57.434 2.962 46.451 1.00 57.22 262 ILE A CA 1
ATOM 2176 C C . ILE A 1 262 ? -58.333 2.843 47.681 1.00 57.22 262 ILE A C 1
ATOM 2178 O O . ILE A 1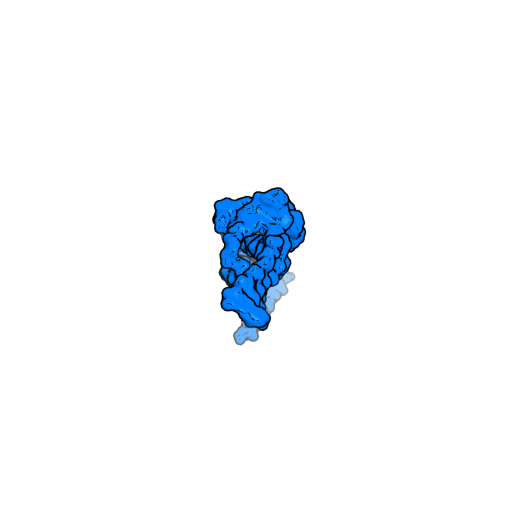 262 ? -58.665 1.691 48.071 1.00 57.22 262 ILE A O 1
#

Radius of gyration: 37.66 Å; Cα contacts (8 Å, |Δi|>4): 181; chains: 1; bounding box: 103×26×109 Å

Mean predicted aligned error: 17.21 Å

Sequence (262 aa):
YLSELDRQIKLMKENIISQHSQRDSIPETLENGIIFGVQNEFAFQLLQGHIQDLISHGIDGVKRLNDNFDNLNSKLEYVIKKKEFSKVKKLIEMNSTQIQTFIAETERQIEGIIGKEKIFEDNNLFNLYVRPYLNKWNDSKELLINKLRIFVKKNEDKLYLSQVKYYLEVSNPIKLDLLSSYISIDVDQLKERLVRYIEKNKLNAKIAKDSLISQKIESDISKNDLHFFKDIKTVGNKIYLHFKLNNPTNFNFKDIQMSLKI

Secondary structure (DSSP, 8-state):
-HHHHHHHHHHHHHHHHHHHHT-SS--------SHHHHHHHHHHHHHHHHHHHHHHHHHHHHHHHHHHHHHHHHHHHHHHHTT-HHHHHHHHHHHHHHHHHHHHHHHHHHHHHHTT-GGGGSHHHHHHHTHHHHHHHHHHHHHHHHHHHHHHHHHHHHHHHHHHHHHHHHSSSEEHHHHHHHHT--HHHHHHHHHHHHHTTSS-EEEETTEEEE---TT---TTS-EEEEEEEEETTEEEEEEEEE--SS--PPPEEEEEE-

Solvent-accessible surface area (backbone atoms only — not comparable to full-atom values): 15181 Å² total; per-residue (Å²): 110,73,71,56,52,54,50,49,52,49,52,54,53,50,50,54,50,56,64,56,71,71,59,87,80,71,82,96,71,94,77,82,86,56,75,70,53,55,55,52,51,52,52,47,51,54,49,47,49,51,53,50,51,50,44,51,51,48,53,55,48,50,49,53,56,61,64,43,49,60,58,49,49,56,52,43,52,53,37,52,74,70,66,41,57,70,59,44,54,52,52,55,50,53,52,52,48,53,54,51,51,51,51,52,52,50,50,52,52,52,49,56,55,59,74,72,43,82,80,52,79,51,64,66,59,40,57,70,67,46,44,60,54,52,50,54,43,50,54,52,50,52,53,50,52,52,50,48,53,54,51,51,53,55,51,50,54,52,48,52,54,49,50,53,52,50,50,45,72,77,37,70,68,32,47,42,70,58,52,18,62,76,71,70,48,58,57,68,63,47,51,56,51,50,52,54,31,34,78,66,70,76,38,73,48,48,80,53,95,68,22,45,32,61,66,68,68,90,80,72,68,68,80,84,66,63,52,77,46,77,49,79,47,77,58,89,59,30,43,35,43,39,42,42,74,52,64,92,58,97,68,92,77,79,71,49,76,48,75,48,76,109

Organism: NCBI:txid412755

Foldseek 3Di:
DVVVVVVVVVVVVVVVVVVVVVPPDDDDDDDDDDPVVVVLVVVLVVLLVVLLVLLVVLLVVLVVLVVCLVVLVVVLVVCLVVVVLVVSVVSLVVSVVVLVVSLVVSVVVNCVSVVVDPSVPPVVSCVPRNVVSVVVSVVSSVVSVVVSVVSSVVSVLVSLLSLVVVVLVVDFWAALVVSCVVVVHDSVVNVVSVVVCVVVVVAQWDQDPRIIGHPPPPPDPPPVQWDWDWDWDDDPQKIKTWIDIDDPDPDDDDTDIDMDGD